Protein 1WM1 (pdb70)

Structure (mmCIF, N/CA/C/O backbone):
data_1WM1
#
_entry.id   1WM1
#
_cell.length_a   65.445
_cell.length_b   65.445
_cell.length_c   169.071
_cell.angle_alpha   90.00
_cell.angle_beta   90.00
_cell.angle_gamma   90.00
#
_symmetry.space_group_name_H-M   'P 43 21 2'
#
loop_
_entity.id
_entity.type
_entity.pdbx_description
1 polymer 'Proline iminopeptidase'
2 non-polymer (5-TERT-BUTYL-1,3,4-OXADIAZOL-2-YL)[(2R)-PYRROLIDIN-2-YL]METHANONE
3 water water
#
loop_
_atom_site.group_PDB
_atom_site.id
_atom_site.type_symbol
_atom_site.label_atom_id
_atom_site.label_alt_id
_atom_site.label_comp_id
_atom_site.label_asym_id
_atom_site.label_entity_id
_atom_site.label_seq_id
_atom_site.pdbx_PDB_ins_code
_atom_site.Cartn_x
_atom_site.Cartn_y
_atom_site.Cartn_z
_atom_site.occupancy
_atom_site.B_iso_or_equiv
_atom_site.auth_seq_id
_atom_site.auth_comp_id
_atom_site.auth_asym_id
_atom_site.auth_atom_id
_atom_site.pdbx_PDB_model_num
ATOM 1 N N . LEU A 1 4 ? 34.833 18.097 4.070 1.00 46.30 4 LEU A N 1
ATOM 2 C CA . LEU A 1 4 ? 34.328 16.787 3.558 1.00 45.93 4 LEU A CA 1
ATOM 3 C C . LEU A 1 4 ? 35.367 16.063 2.708 1.00 44.48 4 LEU A C 1
ATOM 4 O O . LEU A 1 4 ? 36.001 16.668 1.843 1.00 45.21 4 LEU A O 1
ATOM 9 N N . ARG A 1 5 ? 35.528 14.765 2.954 1.00 43.13 5 ARG A N 1
ATOM 10 C CA . ARG A 1 5 ? 36.474 13.939 2.206 1.00 42.46 5 ARG A CA 1
ATOM 11 C C . ARG A 1 5 ? 35.950 13.658 0.795 1.00 42.16 5 ARG A C 1
ATOM 12 O O . ARG A 1 5 ? 34.739 13.517 0.579 1.00 41.55 5 ARG A O 1
ATOM 20 N N . GLY A 1 6 ? 36.877 13.573 -0.156 1.00 40.25 6 GLY A N 1
ATOM 21 C CA . GLY A 1 6 ? 36.530 13.291 -1.538 1.00 37.39 6 GLY A CA 1
ATOM 22 C C . GLY A 1 6 ? 37.311 12.095 -2.059 1.00 35.44 6 GLY A C 1
ATOM 23 O O . GLY A 1 6 ? 37.985 11.395 -1.300 1.00 34.00 6 GLY A O 1
ATOM 24 N N . LEU A 1 7 ? 37.218 11.853 -3.360 1.00 35.22 7 LEU A N 1
ATOM 25 C CA . LEU A 1 7 ? 37.920 10.736 -3.988 1.00 34.83 7 LEU A CA 1
ATOM 26 C C . LEU A 1 7 ? 39.427 10.991 -4.057 1.00 36.05 7 LEU A C 1
ATOM 27 O O . LEU A 1 7 ? 39.870 12.137 -4.067 1.00 34.45 7 LEU A O 1
ATOM 32 N N . TYR A 1 8 ? 40.210 9.921 -4.101 1.00 36.68 8 TYR A N 1
ATOM 33 C CA . TYR A 1 8 ? 41.647 10.076 -4.230 1.00 38.76 8 TYR A CA 1
ATOM 34 C C . TYR A 1 8 ? 41.876 10.456 -5.684 1.00 39.57 8 TYR A C 1
ATOM 35 O O . TYR A 1 8 ? 40.953 10.391 -6.496 1.00 39.68 8 TYR A O 1
ATOM 44 N N . PRO A 1 9 ? 43.098 10.880 -6.036 1.00 41.01 9 PRO A N 1
ATOM 45 C CA . PRO A 1 9 ? 43.334 11.253 -7.434 1.00 41.27 9 PRO A CA 1
ATOM 46 C C . PRO A 1 9 ? 43.169 10.109 -8.435 1.00 41.57 9 PRO A C 1
ATOM 47 O O . PRO A 1 9 ? 43.3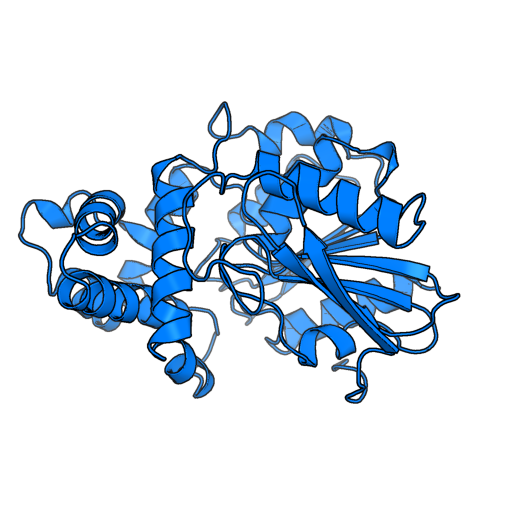19 8.935 -8.089 1.00 39.08 9 PRO A O 1
ATOM 51 N N . PRO A 1 10 ? 42.836 10.445 -9.691 1.00 42.38 10 PRO A N 1
ATOM 52 C CA . PRO A 1 10 ? 42.653 9.442 -10.745 1.00 44.30 10 PRO A CA 1
ATOM 53 C C . PRO A 1 10 ? 43.907 8.581 -10.890 1.00 45.70 10 PRO A C 1
ATOM 54 O O . PRO A 1 10 ? 45.016 9.033 -10.605 1.00 46.31 10 PRO A O 1
ATOM 58 N N . LEU A 1 11 ? 43.728 7.340 -11.321 1.00 46.28 11 LEU A N 1
ATOM 59 C CA . LEU A 1 11 ? 44.851 6.431 -11.506 1.00 47.16 11 LEU A CA 1
ATOM 60 C C . LEU A 1 11 ? 44.392 5.262 -12.356 1.00 48.34 11 LEU A C 1
ATOM 61 O O . LEU A 1 11 ? 43.235 4.844 -12.283 1.00 48.55 11 LEU A O 1
ATOM 66 N N . ALA A 1 12 ? 45.303 4.729 -13.158 1.00 48.97 12 ALA A N 1
ATOM 67 C CA . ALA A 1 12 ? 44.977 3.603 -14.019 1.00 48.75 12 ALA A CA 1
ATOM 68 C C . ALA A 1 12 ? 45.175 2.306 -13.254 1.00 48.05 12 ALA A C 1
ATOM 69 O O . ALA A 1 12 ? 45.894 2.271 -12.252 1.00 48.46 12 ALA A O 1
ATOM 71 N N . ALA A 1 13 ? 44.522 1.243 -13.712 1.00 47.57 13 ALA A N 1
ATOM 72 C CA . ALA A 1 13 ? 44.666 -0.062 -13.077 1.00 47.57 13 ALA A CA 1
ATOM 73 C C . ALA A 1 13 ? 46.067 -0.542 -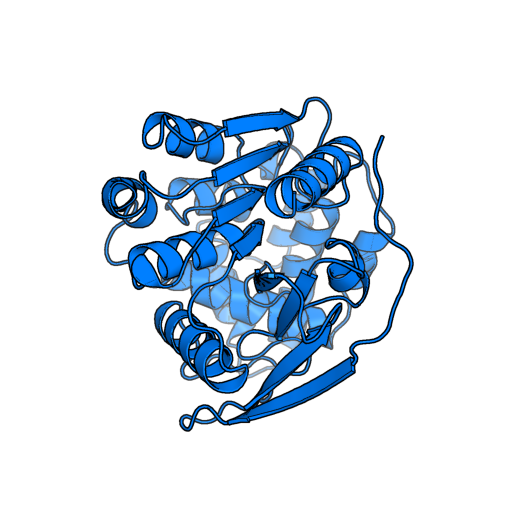13.436 1.00 47.75 13 ALA A C 1
ATOM 74 O O . ALA A 1 13 ? 46.594 -0.173 -14.486 1.00 47.26 13 ALA A O 1
ATOM 76 N N . TYR A 1 14 ? 46.682 -1.349 -12.580 1.00 47.61 14 TYR A N 1
ATOM 77 C CA . TYR A 1 14 ? 48.017 -1.833 -12.891 1.00 47.73 14 TYR A CA 1
ATOM 78 C C . TYR A 1 14 ? 47.966 -3.167 -13.631 1.00 48.09 14 TYR A C 1
ATOM 79 O O . TYR A 1 14 ? 48.982 -3.658 -14.117 1.00 48.24 14 TYR A O 1
ATOM 88 N N . ASP A 1 15 ? 46.770 -3.738 -13.730 1.00 47.54 15 ASP A N 1
ATOM 89 C CA . ASP A 1 15 ? 46.574 -4.999 -14.436 1.00 47.03 15 ASP A CA 1
ATOM 90 C C . ASP A 1 15 ? 45.084 -5.224 -14.667 1.00 46.84 15 ASP A C 1
ATOM 91 O O . ASP A 1 15 ? 44.246 -4.697 -13.927 1.00 45.80 15 ASP A O 1
ATOM 96 N N . SER A 1 16 ? 44.757 -6.003 -15.694 1.00 45.53 16 SER A N 1
ATOM 97 C CA . SER A 1 16 ? 43.365 -6.301 -16.018 1.00 45.41 16 SER A CA 1
ATOM 98 C C . SER A 1 16 ? 43.262 -7.432 -17.036 1.00 44.78 16 SER A C 1
ATOM 99 O O . SER A 1 16 ? 44.264 -7.879 -17.585 1.00 44.70 16 SER A O 1
ATOM 102 N N . GLY A 1 17 ? 42.043 -7.894 -17.285 1.00 44.41 17 GLY A N 1
ATOM 103 C CA . GLY A 1 17 ? 41.854 -8.965 -18.243 1.00 42.82 17 GLY A CA 1
ATOM 104 C C . GLY A 1 17 ? 40.442 -9.499 -18.242 1.00 42.57 17 GLY A C 1
ATOM 105 O O . GLY A 1 17 ? 39.547 -8.929 -17.622 1.00 42.08 17 GLY A O 1
ATOM 106 N N . TRP A 1 18 ? 40.244 -10.597 -18.957 1.00 41.47 18 TRP A N 1
ATOM 107 C CA . TRP A 1 18 ? 38.945 -11.241 -19.043 1.00 42.73 18 TRP A CA 1
ATOM 108 C C . TRP A 1 18 ? 39.073 -12.665 -18.511 1.00 43.25 18 TRP A C 1
ATOM 109 O O . TRP A 1 18 ? 40.017 -13.375 -18.850 1.00 43.88 18 TRP A O 1
ATOM 120 N N . LEU A 1 19 ? 38.135 -13.075 -17.667 1.00 43.20 19 LEU A N 1
ATOM 121 C CA . LEU A 1 19 ? 38.157 -14.422 -17.115 1.00 44.68 19 LEU A CA 1
ATOM 122 C C . LEU A 1 19 ? 37.021 -15.244 -17.711 1.00 46.29 19 LEU A C 1
ATOM 123 O O . LEU A 1 19 ? 35.865 -14.816 -17.705 1.00 46.35 19 LEU A O 1
ATOM 128 N N . ASP A 1 20 ? 37.346 -16.421 -18.236 1.00 46.76 20 ASP A N 1
ATOM 129 C CA . ASP A 1 20 ? 36.324 -17.274 -18.817 1.00 48.14 20 ASP A CA 1
ATOM 130 C C . ASP A 1 20 ? 35.688 -18.056 -17.678 1.00 48.67 20 ASP A C 1
ATOM 131 O O . ASP A 1 20 ? 36.389 -18.657 -16.866 1.00 47.95 20 ASP A O 1
ATOM 136 N N . THR A 1 21 ? 34.360 -18.044 -17.617 1.00 49.82 21 THR A N 1
ATOM 137 C CA . THR A 1 21 ? 33.643 -18.744 -16.554 1.00 50.38 21 THR A CA 1
ATOM 138 C C . THR A 1 21 ? 33.303 -20.186 -16.920 1.00 51.68 21 THR A C 1
ATOM 139 O O . THR A 1 21 ? 32.932 -20.981 -16.055 1.00 52.25 21 THR A O 1
ATOM 143 N N . GLY A 1 22 ? 33.424 -20.517 -18.202 1.00 51.89 22 GLY A N 1
ATOM 144 C CA . GLY A 1 22 ? 33.137 -21.870 -18.640 1.00 51.89 22 GLY A CA 1
ATOM 145 C C . GLY A 1 22 ? 31.710 -22.103 -19.095 1.00 51.88 22 GLY A C 1
ATOM 146 O O . GLY A 1 22 ? 31.410 -23.141 -19.683 1.00 52.01 22 GLY A O 1
ATOM 147 N N . ASP A 1 23 ? 30.821 -21.153 -18.825 1.00 51.55 23 ASP A N 1
ATOM 148 C CA . ASP A 1 23 ? 29.429 -21.306 -19.236 1.00 51.90 23 ASP A CA 1
ATOM 149 C C . ASP A 1 23 ? 28.993 -20.247 -20.241 1.00 50.39 23 ASP A C 1
ATOM 150 O O . ASP 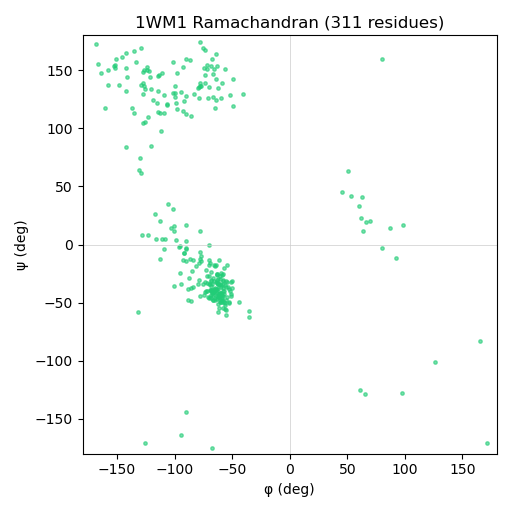A 1 23 ? 27.806 -19.918 -20.331 1.00 51.81 23 ASP A O 1
ATOM 155 N N . GLY A 1 24 ? 29.956 -19.717 -20.991 1.00 48.87 24 GLY A N 1
ATOM 156 C CA . GLY A 1 24 ? 29.651 -18.721 -22.005 1.00 46.78 24 GLY A CA 1
ATOM 157 C C . GLY A 1 24 ? 29.867 -17.273 -21.606 1.00 45.84 24 GLY A C 1
ATOM 158 O O . GLY A 1 24 ? 29.356 -16.360 -22.260 1.00 46.89 24 GLY A O 1
ATOM 159 N N . HIS A 1 25 ? 30.622 -17.049 -20.537 1.00 43.56 25 HIS A N 1
ATOM 160 C CA . HIS A 1 25 ? 30.878 -15.687 -20.085 1.00 42.30 25 HIS A CA 1
ATOM 161 C C . HIS A 1 25 ? 32.362 -15.405 -19.904 1.00 40.63 25 HIS A C 1
ATOM 162 O O . HIS A 1 25 ? 33.108 -16.252 -19.426 1.00 39.12 25 HIS A O 1
ATOM 169 N N . ARG A 1 26 ? 32.778 -14.215 -20.323 1.00 40.60 26 ARG A N 1
ATOM 170 C CA . ARG A 1 26 ? 34.157 -13.764 -20.167 1.00 40.89 26 ARG A CA 1
ATOM 171 C C . ARG A 1 26 ? 33.976 -12.441 -19.447 1.00 40.36 26 ARG A C 1
ATOM 172 O O . ARG A 1 26 ? 33.556 -11.448 -20.041 1.00 39.24 26 ARG A O 1
ATOM 180 N N . ILE A 1 27 ? 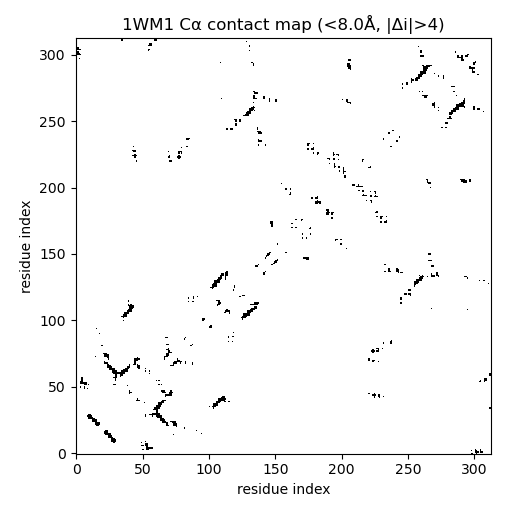34.279 -12.437 -18.158 1.00 39.11 27 ILE A N 1
ATOM 181 C CA . ILE A 1 27 ? 34.095 -11.246 -17.354 1.00 38.78 27 ILE A CA 1
ATOM 182 C C . ILE A 1 27 ? 35.344 -10.389 -17.219 1.00 36.59 27 ILE A C 1
ATOM 183 O O . ILE A 1 27 ? 36.432 -10.880 -16.924 1.00 35.63 27 ILE A O 1
ATOM 188 N N . TYR A 1 28 ? 35.163 -9.096 -17.455 1.00 34.82 28 TYR A N 1
ATOM 189 C CA . TYR A 1 28 ? 36.241 -8.130 -17.364 1.00 34.52 28 TYR A CA 1
ATOM 190 C C . TYR A 1 28 ? 36.554 -7.800 -15.906 1.00 36.57 28 TYR A C 1
ATOM 191 O O . TYR A 1 28 ? 35.647 -7.610 -15.083 1.00 34.30 28 TYR A O 1
ATOM 200 N N . TRP A 1 29 ? 37.843 -7.740 -15.588 1.00 36.55 29 TRP A N 1
ATOM 201 C CA . TRP A 1 29 ? 38.277 -7.408 -14.238 1.00 37.46 29 TRP A CA 1
ATOM 202 C C . TRP A 1 29 ? 39.525 -6.538 -14.306 1.00 37.69 29 TRP A C 1
ATOM 203 O O . TRP A 1 29 ? 40.168 -6.425 -15.351 1.00 36.98 29 TRP A O 1
ATOM 214 N N . GLU A 1 30 ? 39.859 -5.909 -13.190 1.0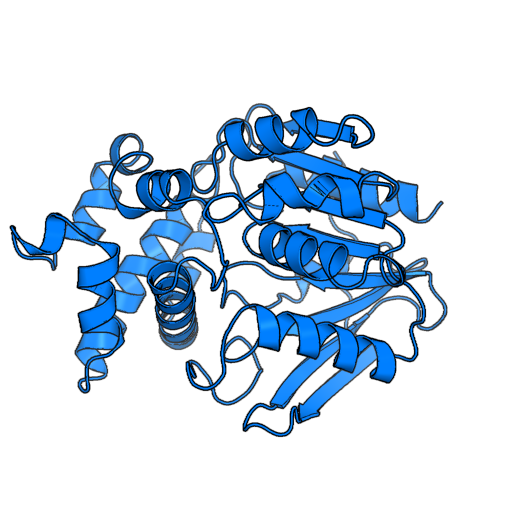0 38.28 30 GLU A N 1
ATOM 215 C CA . GLU A 1 30 ? 41.046 -5.085 -13.138 1.00 39.94 30 GLU A CA 1
ATOM 216 C C . GLU A 1 30 ? 41.518 -4.924 -11.702 1.00 41.85 30 GLU A C 1
ATOM 217 O O . GLU A 1 30 ? 40.725 -4.990 -10.756 1.00 40.72 30 GLU A O 1
ATOM 223 N N . LEU A 1 31 ? 42.825 -4.751 -11.552 1.00 42.10 31 LEU A N 1
ATOM 224 C CA . LEU A 1 31 ? 43.440 -4.578 -10.249 1.00 42.52 31 LEU A CA 1
ATOM 225 C C . LEU A 1 31 ? 44.026 -3.176 -10.180 1.00 41.91 31 LEU A C 1
ATOM 226 O O . LEU A 1 31 ? 44.720 -2.737 -11.096 1.00 42.13 31 LEU A O 1
ATOM 231 N N . SER A 1 32 ? 43.727 -2.481 -9.088 1.00 41.76 32 SER A N 1
ATOM 232 C CA . SER A 1 32 ? 44.181 -1.114 -8.881 1.00 41.15 32 SER A CA 1
ATOM 233 C C . SER A 1 32 ? 44.752 -0.941 -7.473 1.00 41.87 32 SER A C 1
ATOM 234 O O . SER A 1 32 ? 44.431 -1.709 -6.562 1.00 40.89 32 SER A O 1
ATOM 237 N N . GLY A 1 33 ? 45.602 0.067 -7.298 1.00 42.27 33 GLY A N 1
ATOM 238 C CA . GLY A 1 33 ? 46.178 0.317 -5.990 1.00 45.60 33 GLY A CA 1
ATOM 239 C C . GLY A 1 33 ? 47.571 -0.244 -5.762 1.00 47.77 33 GLY A C 1
ATOM 240 O O . GLY A 1 33 ? 48.485 0.000 -6.547 1.00 48.09 33 GLY A O 1
ATOM 241 N N . ASN A 1 34 ? 47.725 -1.001 -4.678 1.00 48.95 34 ASN A N 1
ATOM 242 C CA . ASN A 1 34 ? 49.006 -1.595 -4.302 1.00 50.80 34 ASN A CA 1
ATOM 243 C C . ASN A 1 34 ? 48.946 -3.117 -4.387 1.00 51.71 34 ASN A C 1
ATOM 244 O O . ASN A 1 34 ? 48.235 -3.761 -3.610 1.00 51.54 34 ASN A O 1
ATOM 249 N N . PRO A 1 35 ? 49.705 -3.718 -5.320 1.00 51.74 35 PRO A N 1
ATOM 250 C CA . PRO A 1 35 ? 49.698 -5.178 -5.460 1.00 51.63 35 PRO A CA 1
ATOM 251 C C . PRO A 1 35 ? 50.021 -5.905 -4.159 1.00 51.99 35 PRO A C 1
ATOM 252 O O . PRO A 1 35 ? 49.745 -7.097 -4.010 1.00 51.04 35 PRO A O 1
ATOM 256 N N . ASN A 1 36 ? 50.603 -5.177 -3.213 1.00 53.28 36 ASN A N 1
ATOM 257 C CA . ASN A 1 36 ? 50.941 -5.751 -1.919 1.00 54.73 36 ASN A CA 1
ATOM 258 C C . ASN A 1 36 ? 50.033 -5.191 -0.829 1.00 54.70 36 ASN A C 1
ATOM 259 O O . ASN A 1 36 ? 50.106 -5.613 0.327 1.00 55.35 36 ASN A O 1
ATOM 264 N N . GLY A 1 37 ? 49.172 -4.248 -1.210 1.00 53.86 37 GLY A N 1
ATOM 265 C CA . GLY A 1 37 ? 48.261 -3.622 -0.264 1.00 51.03 37 GLY A CA 1
ATOM 266 C C . GLY A 1 37 ? 47.175 -4.524 0.295 1.00 50.07 37 GLY A C 1
ATOM 267 O O . GLY A 1 37 ? 47.156 -5.730 0.033 1.00 48.78 37 GLY A O 1
ATOM 268 N N . LYS A 1 38 ? 46.275 -3.928 1.078 1.00 48.44 38 LYS A N 1
ATOM 269 C CA . LYS A 1 38 ? 45.161 -4.645 1.697 1.00 46.84 38 LYS A CA 1
ATOM 270 C C . LYS A 1 38 ? 44.155 -5.023 0.607 1.00 46.01 38 LYS A C 1
ATOM 271 O O . LYS A 1 38 ? 43.693 -4.164 -0.139 1.00 46.58 38 LYS A O 1
ATOM 277 N N . PRO A 1 39 ? 43.803 -6.317 0.508 1.00 45.49 39 PRO A N 1
ATOM 278 C CA . PRO A 1 39 ? 42.857 -6.807 -0.498 1.00 45.27 39 PRO A CA 1
ATOM 279 C C . PRO A 1 39 ? 41.405 -6.391 -0.282 1.00 44.65 39 PRO A C 1
ATOM 280 O O . PRO A 1 39 ? 40.872 -6.458 0.831 1.00 43.70 39 PRO A O 1
ATOM 284 N N . ALA A 1 40 ? 40.777 -5.968 -1.373 1.00 42.93 40 ALA A N 1
ATOM 285 C CA . ALA A 1 40 ? 39.387 -5.533 -1.361 1.00 42.13 40 ALA A CA 1
ATOM 286 C C . ALA A 1 40 ? 38.754 -5.787 -2.728 1.00 39.99 40 ALA A C 1
ATOM 287 O O . ALA A 1 40 ? 39.442 -5.802 -3.749 1.00 37.96 40 ALA A O 1
ATOM 289 N N . VAL A 1 41 ? 37.445 -6.006 -2.737 1.00 38.44 41 VAL A N 1
ATOM 290 C CA . VAL A 1 41 ? 36.723 -6.217 -3.984 1.00 37.00 41 VAL A CA 1
ATOM 291 C C . VAL A 1 41 ? 35.556 -5.228 -4.060 1.00 34.77 41 VAL A C 1
ATOM 292 O O . VAL A 1 41 ? 34.825 -5.029 -3.084 1.00 35.97 41 VAL A O 1
ATOM 296 N N . PHE A 1 42 ? 35.408 -4.595 -5.218 1.00 33.11 42 PHE A N 1
ATOM 297 C CA . PHE A 1 42 ? 34.349 -3.620 -5.451 1.00 30.67 42 PHE A CA 1
ATOM 298 C C . PHE A 1 42 ? 33.199 -4.266 -6.224 1.00 31.38 42 PHE A C 1
ATOM 299 O O . PHE A 1 42 ? 33.408 -4.862 -7.285 1.00 30.02 42 PHE A O 1
ATOM 307 N N . ILE A 1 43 ? 31.987 -4.146 -5.692 1.00 28.60 43 ILE A N 1
ATOM 308 C CA . ILE A 1 43 ? 30.815 -4.724 -6.339 1.00 27.68 43 ILE A CA 1
ATOM 309 C C . ILE A 1 43 ? 29.902 -3.598 -6.819 1.00 27.54 43 ILE A C 1
ATOM 310 O O . ILE A 1 43 ? 29.332 -2.850 -6.014 1.00 26.49 43 ILE A O 1
ATOM 315 N N . HIS A 1 44 ? 29.779 -3.461 -8.135 1.00 24.71 44 HIS A N 1
ATOM 316 C CA . HIS A 1 44 ? 28.956 -2.403 -8.686 1.00 25.96 44 HIS A CA 1
ATOM 317 C C . HIS A 1 44 ? 27.463 -2.684 -8.524 1.00 25.17 44 HIS A C 1
ATOM 318 O O . HIS A 1 44 ? 27.060 -3.801 -8.187 1.00 24.18 44 HIS A O 1
ATOM 325 N N . GLY A 1 45 ? 26.649 -1.659 -8.760 1.00 24.69 45 GLY A N 1
ATOM 326 C CA . GLY A 1 45 ? 25.211 -1.799 -8.610 1.00 24.86 45 GLY A CA 1
ATOM 327 C C . GLY A 1 45 ? 24.454 -2.137 -9.878 1.00 25.38 45 GLY A C 1
ATOM 328 O O . GLY A 1 45 ? 25.036 -2.571 -10.874 1.00 24.17 45 GLY A O 1
ATOM 329 N N . GLY A 1 46 ? 23.142 -1.939 -9.832 1.00 24.46 46 GLY A N 1
ATOM 330 C CA . GLY A 1 46 ? 22.305 -2.238 -10.973 1.00 25.82 46 GLY A CA 1
ATOM 331 C C . GLY A 1 46 ? 21.189 -3.169 -10.552 1.00 26.47 46 GLY A C 1
ATOM 332 O O . GLY A 1 46 ? 20.217 -2.715 -9.961 1.00 26.06 46 GLY A O 1
ATOM 333 N N . PRO A 1 47 ? 21.293 -4.481 -10.839 1.00 26.24 47 PRO A N 1
ATOM 334 C CA . PRO A 1 47 ? 22.419 -5.102 -11.542 1.00 26.02 47 PRO A CA 1
ATOM 335 C C . PRO A 1 47 ? 22.574 -4.610 -12.984 1.00 27.31 47 PRO A C 1
ATOM 336 O O . PRO A 1 47 ? 21.665 -3.993 -13.540 1.00 27.44 47 PRO A O 1
ATOM 340 N N . GLY A 1 48 ? 23.739 -4.868 -13.573 1.00 27.50 48 GLY A N 1
ATOM 341 C CA . GLY A 1 48 ? 23.999 -4.452 -14.942 1.00 27.63 48 GLY A CA 1
ATOM 342 C C . GLY A 1 48 ? 24.556 -3.041 -15.091 1.00 27.76 48 GLY A C 1
ATOM 343 O O . GLY A 1 48 ? 24.583 -2.499 -16.199 1.00 25.76 48 GLY A O 1
ATOM 344 N N . GLY A 1 49 ? 25.019 -2.462 -13.985 1.00 27.12 49 GLY A N 1
ATOM 345 C CA . GLY A 1 49 ? 25.546 -1.107 -14.006 1.00 28.53 49 GLY A CA 1
ATOM 346 C C . GLY A 1 49 ? 26.969 -0.911 -14.506 1.00 29.56 49 GLY A C 1
ATOM 347 O O . GLY A 1 49 ? 27.268 0.115 -15.121 1.00 30.14 49 GLY A O 1
ATOM 348 N N . GLY A 1 50 ? 27.850 -1.872 -14.241 1.00 28.49 50 GLY A N 1
ATOM 349 C CA . GLY A 1 50 ? 29.232 -1.755 -14.688 1.00 27.50 50 GLY A CA 1
ATOM 350 C C . GLY A 1 50 ? 30.107 -0.877 -13.803 1.00 30.51 50 GLY A C 1
ATOM 351 O O . GLY A 1 50 ? 29.605 -0.039 -13.033 1.00 28.77 50 GLY A O 1
ATOM 352 N N . ILE A 1 51 ? 31.423 -1.064 -13.902 1.00 29.15 51 ILE A N 1
ATOM 353 C CA . ILE A 1 51 ? 32.348 -0.270 -13.109 1.00 31.76 51 ILE A CA 1
ATOM 354 C C . ILE A 1 51 ? 32.754 0.992 -13.860 1.00 33.27 51 ILE A C 1
ATOM 355 O O . ILE A 1 51 ? 32.636 1.076 -15.079 1.00 34.15 51 ILE A O 1
ATOM 360 N N . SER A 1 52 ? 33.228 1.971 -13.106 1.00 34.13 52 SER A N 1
ATOM 361 C CA . SER A 1 52 ? 33.672 3.249 -13.640 1.00 36.05 52 SER A CA 1
ATOM 362 C C . SER A 1 52 ? 35.113 3.460 -13.191 1.00 35.33 52 SER A C 1
ATOM 363 O O . SER A 1 52 ? 35.519 2.975 -12.138 1.00 35.17 52 SER A O 1
ATOM 366 N N . PRO A 1 53 ? 35.914 4.175 -13.988 1.00 36.93 53 PRO A N 1
ATOM 367 C CA . PRO A 1 53 ? 37.296 4.379 -13.549 1.00 37.45 53 PRO A CA 1
ATOM 368 C C . PRO A 1 53 ? 37.355 5.104 -12.195 1.00 37.32 53 PRO A C 1
ATOM 369 O O . PRO A 1 53 ? 38.317 4.956 -11.443 1.00 39.05 53 PRO A O 1
ATOM 373 N N . HIS A 1 54 ? 36.307 5.858 -11.877 1.00 37.20 54 HIS A N 1
ATOM 374 C CA . HIS A 1 54 ? 36.243 6.587 -10.612 1.00 37.20 54 HIS A CA 1
ATOM 375 C C . HIS A 1 54 ? 36.109 5.672 -9.412 1.00 35.31 54 HIS A C 1
ATOM 376 O O . HIS A 1 54 ? 36.466 6.050 -8.299 1.00 35.01 54 HIS A O 1
ATOM 383 N N . HIS A 1 55 ? 35.587 4.470 -9.622 1.00 33.11 55 HIS A N 1
ATOM 384 C CA . HIS A 1 55 ? 35.445 3.548 -8.505 1.00 33.63 55 HIS A CA 1
ATOM 385 C C . HIS A 1 55 ? 36.828 3.183 -7.967 1.00 33.40 55 HIS A C 1
ATOM 386 O O . HIS A 1 55 ? 36.951 2.690 -6.852 1.00 32.41 55 HIS A O 1
ATOM 393 N N . ARG A 1 56 ? 37.871 3.421 -8.759 1.00 35.19 56 ARG A N 1
ATOM 394 C CA . ARG A 1 56 ? 39.234 3.109 -8.313 1.00 36.72 56 ARG A CA 1
ATOM 395 C C . ARG A 1 56 ? 39.692 4.091 -7.241 1.00 35.96 56 ARG A C 1
ATOM 396 O O . ARG A 1 56 ? 40.448 3.735 -6.342 1.00 37.74 56 ARG A O 1
ATOM 404 N N . GLN A 1 57 ? 39.228 5.329 -7.357 1.00 36.08 57 GLN A N 1
ATOM 405 C CA . GLN A 1 57 ? 39.600 6.397 -6.444 1.00 35.95 57 GLN A CA 1
ATOM 406 C C . GLN A 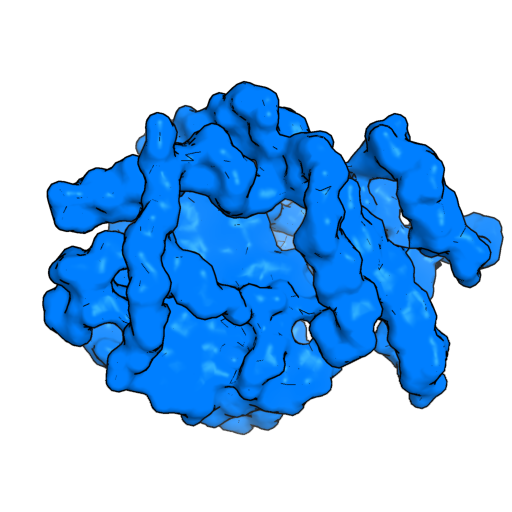1 57 ? 38.882 6.382 -5.095 1.00 37.64 57 GLN A C 1
ATOM 407 O O . GLN A 1 57 ? 38.961 7.353 -4.342 1.00 38.04 57 GLN A O 1
ATOM 413 N N . LEU A 1 58 ? 38.186 5.287 -4.792 1.00 37.29 58 LEU A N 1
ATOM 414 C CA . LEU A 1 58 ? 37.465 5.148 -3.525 1.00 38.03 58 LEU A CA 1
ATOM 415 C C . LEU A 1 58 ? 38.327 4.478 -2.462 1.00 39.08 58 LEU A C 1
ATOM 416 O O . LEU A 1 58 ? 37.936 4.391 -1.297 1.00 38.43 58 LEU A O 1
ATOM 421 N N . PHE A 1 59 ? 39.499 3.997 -2.866 1.00 39.23 59 PHE A N 1
ATOM 422 C CA . PHE A 1 59 ? 40.398 3.326 -1.942 1.00 39.53 59 PHE A CA 1
ATOM 423 C C . PHE A 1 59 ? 41.792 3.939 -1.980 1.00 39.96 59 PHE A C 1
ATOM 424 O O . PHE A 1 59 ? 42.331 4.223 -3.051 1.00 40.28 59 PHE A O 1
ATOM 432 N N . ASP A 1 60 ? 42.370 4.142 -0.803 1.00 41.59 60 ASP A N 1
ATOM 433 C CA . ASP A 1 60 ? 43.704 4.714 -0.696 1.00 42.70 60 ASP A CA 1
ATOM 434 C C . ASP A 1 60 ? 44.621 3.949 -1.644 1.00 42.33 60 ASP A C 1
ATOM 435 O O . ASP A 1 60 ? 44.807 2.741 -1.495 1.00 41.14 60 ASP A O 1
ATOM 440 N N . PRO A 1 61 ? 45.209 4.647 -2.630 1.00 42.43 61 PRO A N 1
ATOM 441 C CA . PRO A 1 61 ? 46.105 4.033 -3.613 1.00 43.78 61 PRO A CA 1
ATOM 442 C C . PRO A 1 61 ? 47.315 3.340 -3.000 1.00 45.04 61 PRO A C 1
ATOM 443 O O . PRO A 1 61 ? 47.809 2.345 -3.529 1.00 43.57 61 PRO A O 1
ATOM 447 N N . GLU A 1 62 ? 47.773 3.862 -1.869 1.00 47.08 62 GLU A N 1
ATOM 448 C CA . GLU A 1 62 ? 48.943 3.325 -1.191 1.00 48.70 62 GLU A CA 1
ATOM 449 C C . GLU A 1 62 ? 48.673 2.153 -0.258 1.00 49.09 62 GLU A C 1
ATOM 450 O O . GLU A 1 62 ? 49.575 1.367 0.015 1.00 50.28 62 GLU A O 1
ATOM 456 N N . ARG A 1 63 ? 47.442 2.015 0.226 1.00 48.28 63 ARG A N 1
ATOM 457 C CA . ARG A 1 63 ? 47.149 0.938 1.164 1.00 48.22 63 ARG A CA 1
ATOM 458 C C . ARG A 1 63 ? 46.230 -0.183 0.702 1.00 47.72 63 ARG A C 1
ATOM 459 O O . ARG A 1 63 ? 46.153 -1.229 1.349 1.00 47.04 63 ARG A O 1
ATOM 467 N N . TYR A 1 64 ? 45.551 0.010 -0.421 1.00 46.93 64 TYR A N 1
ATOM 468 C CA . TYR A 1 64 ? 44.630 -1.008 -0.914 1.00 45.93 64 TYR A CA 1
ATOM 469 C C . TYR A 1 64 ? 44.994 -1.668 -2.237 1.00 44.61 64 TYR A C 1
ATOM 470 O O . TYR A 1 64 ? 45.543 -1.037 -3.138 1.00 43.44 64 TYR A O 1
ATOM 479 N N . LYS A 1 65 ? 44.671 -2.955 -2.325 1.00 44.56 65 LYS A N 1
ATOM 480 C CA . LYS A 1 65 ? 44.852 -3.757 -3.531 1.00 44.50 65 LYS A CA 1
ATOM 481 C C . LYS A 1 65 ? 43.398 -4.009 -3.931 1.00 43.24 65 LYS A C 1
ATOM 482 O O . LYS A 1 65 ? 42.753 -4.904 -3.393 1.00 42.67 65 LYS A O 1
ATOM 488 N N . VAL A 1 66 ? 42.884 -3.218 -4.865 1.00 42.04 66 VAL A N 1
ATOM 489 C CA . VAL A 1 66 ? 41.487 -3.348 -5.270 1.00 40.84 66 VAL A CA 1
ATOM 490 C C . VAL A 1 66 ? 41.207 -4.123 -6.548 1.00 39.22 66 VAL A C 1
ATOM 491 O O . VAL A 1 66 ? 41.810 -3.874 -7.590 1.00 39.70 66 VAL A O 1
ATOM 495 N N . LEU A 1 67 ? 40.268 -5.057 -6.449 1.00 38.08 67 LEU A N 1
ATOM 496 C CA . LEU A 1 67 ? 39.837 -5.858 -7.587 1.00 37.39 67 LEU A CA 1
ATOM 497 C C . LEU A 1 67 ? 38.456 -5.332 -7.976 1.00 36.67 67 LEU A C 1
ATOM 498 O O . LEU A 1 67 ? 37.536 -5.332 -7.157 1.00 36.28 67 LEU A O 1
ATOM 503 N N . LEU A 1 68 ? 38.319 -4.861 -9.210 1.00 34.90 68 LEU A N 1
ATOM 504 C CA . LEU A 1 68 ? 37.039 -4.368 -9.694 1.00 34.24 68 LEU A CA 1
ATOM 505 C C . LEU A 1 68 ? 36.665 -5.203 -10.913 1.00 34.62 68 LEU A C 1
ATOM 506 O O . LEU A 1 68 ? 37.532 -5.606 -11.691 1.00 34.96 68 LEU A O 1
ATOM 511 N N . PHE A 1 69 ? 35.381 -5.481 -11.085 1.00 33.13 69 PHE A N 1
ATOM 512 C CA . PHE A 1 69 ? 34.968 -6.268 -12.237 1.00 32.89 69 PHE A CA 1
ATOM 513 C C . PHE A 1 69 ? 33.550 -5.954 -12.682 1.00 32.01 69 PHE A C 1
ATOM 514 O O . PHE A 1 69 ? 32.722 -5.492 -11.893 1.00 29.78 69 PHE A O 1
ATOM 522 N N . ASP A 1 70 ? 33.290 -6.197 -13.962 1.00 30.24 70 ASP A N 1
ATOM 523 C CA . ASP A 1 70 ? 31.974 -5.990 -14.537 1.00 29.24 70 ASP A CA 1
ATOM 524 C C . ASP A 1 70 ? 31.243 -7.321 -14.416 1.00 30.72 70 ASP A C 1
ATOM 525 O O . ASP A 1 70 ? 31.739 -8.354 -14.886 1.00 31.38 70 ASP A O 1
ATOM 530 N N . GLN A 1 71 ? 30.081 -7.307 -13.774 1.00 28.23 71 GLN A N 1
ATOM 531 C CA . GLN A 1 71 ? 29.310 -8.530 -13.622 1.00 28.24 71 GLN A CA 1
ATOM 532 C C . GLN A 1 71 ? 28.795 -9.000 -14.982 1.00 28.45 71 GLN A C 1
ATOM 533 O O . GLN A 1 71 ? 28.733 -8.226 -15.931 1.00 27.69 71 GLN A O 1
ATOM 539 N N . ARG A 1 72 ? 28.445 -10.280 -15.070 1.00 29.57 72 ARG A N 1
ATOM 540 C CA . ARG A 1 72 ? 27.976 -10.877 -16.318 1.00 29.72 72 ARG A CA 1
ATOM 541 C C . ARG A 1 72 ? 27.034 -10.034 -17.171 1.00 29.31 72 ARG A C 1
ATOM 542 O O . ARG A 1 72 ? 26.038 -9.500 -16.679 1.00 31.21 72 ARG A O 1
ATOM 550 N N . GLY A 1 73 ? 27.368 -9.921 -18.454 1.00 27.08 73 GLY A N 1
ATOM 551 C CA . GLY A 1 73 ? 26.540 -9.190 -19.396 1.00 26.62 73 GLY A CA 1
ATOM 552 C C . GLY A 1 73 ? 26.602 -7.674 -19.461 1.00 27.94 73 GLY A C 1
ATOM 553 O O . GLY A 1 73 ? 25.919 -7.085 -20.296 1.00 29.01 73 GLY A O 1
ATOM 554 N N . CYS A 1 74 ? 27.379 -7.017 -18.605 1.00 28.89 74 CYS A N 1
ATOM 555 C CA . CYS A 1 74 ? 27.441 -5.555 -18.670 1.00 29.56 74 CYS A CA 1
ATOM 556 C C . CYS A 1 74 ? 28.870 -5.030 -18.711 1.00 29.23 74 CYS A C 1
ATOM 557 O O . CYS A 1 74 ? 29.827 -5.779 -18.508 1.00 26.92 74 CYS A O 1
ATOM 560 N N . GLY A 1 75 ? 29.001 -3.735 -18.988 1.00 30.82 75 GLY A N 1
ATOM 561 C CA . GLY A 1 75 ? 30.316 -3.123 -19.064 1.00 31.78 75 GLY A CA 1
ATOM 562 C C . GLY A 1 75 ? 31.152 -3.760 -20.156 1.00 32.98 75 GLY A C 1
ATOM 563 O O . GLY A 1 75 ? 30.735 -3.825 -21.312 1.00 31.61 75 GLY A O 1
ATOM 564 N N . ARG A 1 76 ? 32.336 -4.235 -19.798 1.00 34.95 76 ARG A N 1
ATOM 565 C CA . ARG A 1 76 ? 33.202 -4.871 -20.779 1.00 37.62 76 ARG A CA 1
ATOM 566 C C . ARG A 1 76 ? 33.136 -6.395 -20.765 1.00 35.72 76 ARG A C 1
ATOM 567 O O . ARG A 1 76 ? 33.871 -7.054 -21.496 1.00 36.26 76 ARG A O 1
ATOM 575 N N . SER A 1 77 ? 32.256 -6.950 -19.934 1.00 35.44 77 SER A N 1
ATOM 576 C CA . SER A 1 77 ? 32.085 -8.403 -19.860 1.00 35.41 77 SER A CA 1
ATOM 577 C C . SER A 1 77 ? 31.241 -8.865 -21.045 1.00 36.06 77 SER A C 1
ATOM 578 O O . SER A 1 77 ? 30.235 -8.233 -21.382 1.00 36.71 77 SER A O 1
ATOM 581 N N . ARG A 1 78 ? 31.657 -9.967 -21.667 1.00 36.81 78 ARG A N 1
ATOM 582 C CA . ARG A 1 78 ? 30.977 -10.514 -22.841 1.00 35.92 78 ARG A CA 1
ATOM 583 C C . ARG A 1 78 ? 30.291 -11.832 -22.511 1.00 35.98 78 ARG A C 1
ATOM 584 O O . ARG A 1 78 ? 30.791 -12.598 -21.688 1.00 36.45 78 ARG A O 1
ATOM 592 N N . PRO A 1 79 ? 29.152 -12.131 -23.167 1.00 35.66 79 PRO A N 1
ATOM 593 C CA . PRO A 1 79 ? 28.430 -11.366 -24.196 1.00 36.16 79 PRO A CA 1
ATOM 594 C C . PRO A 1 79 ? 27.615 -10.217 -23.612 1.00 36.12 79 PRO A C 1
ATOM 595 O O . PRO A 1 79 ? 26.963 -10.380 -22.585 1.00 36.18 79 PRO A O 1
ATOM 599 N N . HIS A 1 80 ? 27.631 -9.068 -24.281 1.00 35.65 80 HIS A N 1
ATOM 600 C CA . HIS A 1 80 ? 26.891 -7.900 -23.808 1.00 36.10 80 HIS A CA 1
ATOM 601 C C . HIS A 1 80 ? 25.369 -8.114 -23.756 1.00 36.03 80 HIS A C 1
ATOM 602 O O . HIS A 1 80 ? 24.773 -8.658 -24.688 1.00 35.34 80 HIS A O 1
ATOM 609 N N . ALA A 1 81 ? 24.758 -7.688 -22.651 1.00 34.89 81 ALA A N 1
ATOM 610 C CA . ALA A 1 81 ? 23.315 -7.786 -22.444 1.00 35.33 81 ALA A CA 1
ATOM 611 C C . ALA A 1 81 ? 22.777 -9.211 -22.427 1.00 37.12 81 ALA A C 1
ATOM 612 O O . ALA A 1 81 ? 21.589 -9.436 -22.662 1.00 39.31 81 ALA A O 1
ATOM 614 N N . SER A 1 82 ? 23.642 -10.172 -22.135 1.00 36.20 82 SER A N 1
ATOM 615 C CA . SER A 1 82 ? 23.228 -11.562 -22.092 1.00 37.02 82 SER A CA 1
ATOM 616 C C . SER A 1 82 ? 22.512 -11.933 -20.801 1.00 38.69 82 SER A C 1
ATOM 617 O O . SER A 1 82 ? 22.955 -11.590 -19.703 1.00 38.87 82 SER A O 1
ATOM 620 N N . LEU A 1 83 ? 21.406 -12.654 -20.942 1.00 39.13 83 LEU A N 1
ATOM 621 C CA . LEU A 1 83 ? 20.635 -13.086 -19.793 1.00 38.29 83 LEU A CA 1
ATOM 622 C C . LEU A 1 83 ? 20.780 -14.589 -19.557 1.00 38.95 83 LEU A C 1
ATOM 623 O O . LEU A 1 83 ? 20.129 -15.140 -18.673 1.00 39.90 83 LEU A O 1
ATOM 628 N N . ASP A 1 84 ? 21.628 -15.251 -20.343 1.00 39.17 84 ASP A N 1
ATOM 629 C CA . ASP A 1 84 ? 21.844 -16.696 -20.182 1.00 40.00 84 ASP A CA 1
ATOM 630 C C . ASP A 1 84 ? 22.778 -16.878 -18.998 1.00 37.93 84 ASP A C 1
ATOM 631 O O . ASP A 1 84 ? 23.771 -16.162 -18.886 1.00 37.90 84 ASP A O 1
ATOM 636 N N . ASN A 1 85 ? 22.465 -17.833 -18.125 1.00 37.21 85 ASN A N 1
ATOM 637 C CA . ASN A 1 85 ? 23.280 -18.104 -16.940 1.00 35.87 85 ASN A CA 1
ATOM 638 C C . ASN A 1 85 ? 23.668 -16.824 -16.210 1.00 35.75 85 ASN A C 1
ATOM 639 O O . ASN A 1 85 ? 24.815 -16.632 -15.807 1.00 33.66 85 ASN A O 1
ATOM 644 N N . ASN A 1 86 ? 22.689 -15.951 -16.036 1.00 34.69 86 ASN A N 1
ATOM 645 C CA . ASN A 1 86 ? 22.928 -14.690 -15.366 1.00 35.45 86 ASN A CA 1
ATOM 646 C C . ASN A 1 86 ? 22.040 -14.595 -14.129 1.00 34.60 86 ASN A C 1
ATOM 647 O O . ASN A 1 86 ? 20.943 -14.039 -14.185 1.00 35.79 86 ASN A O 1
ATOM 652 N N . THR A 1 87 ? 22.508 -15.163 -13.021 1.00 34.40 87 THR A N 1
ATOM 653 C CA . THR A 1 87 ? 21.752 -15.126 -11.777 1.00 34.63 87 THR A CA 1
ATOM 654 C C . THR A 1 87 ? 22.662 -14.775 -10.617 1.00 33.74 87 THR A C 1
ATOM 655 O O . THR A 1 87 ? 23.888 -14.828 -10.728 1.00 35.14 87 THR A O 1
ATOM 659 N N . THR A 1 88 ? 22.042 -14.435 -9.495 1.00 32.99 88 THR A N 1
ATOM 660 C CA . THR A 1 88 ? 22.756 -14.056 -8.281 1.00 32.76 88 THR A CA 1
ATOM 661 C C . THR A 1 88 ? 23.817 -15.067 -7.874 1.00 33.23 88 THR A C 1
ATOM 662 O O . THR A 1 88 ? 24.942 -14.710 -7.514 1.00 33.85 88 THR A O 1
ATOM 666 N N . TRP A 1 89 ? 23.447 -16.336 -7.930 1.00 33.66 89 TRP A N 1
ATOM 667 C CA . TRP A 1 89 ? 24.346 -17.398 -7.530 1.00 33.93 89 TRP A CA 1
ATOM 668 C C . TRP A 1 89 ? 25.523 -17.616 -8.470 1.00 33.49 89 TRP A C 1
ATOM 669 O O . TRP A 1 89 ? 26.582 -18.051 -8.037 1.00 33.41 89 TRP A O 1
ATOM 680 N N . HIS A 1 90 ? 25.362 -17.284 -9.745 1.00 34.72 90 HIS A N 1
ATOM 681 C CA . HIS A 1 90 ? 26.477 -17.421 -10.673 1.00 34.26 90 HIS A CA 1
ATOM 682 C C . HIS A 1 90 ? 27.463 -16.310 -10.336 1.00 35.22 90 HIS A C 1
ATOM 683 O O . HIS A 1 90 ? 28.677 -16.518 -10.343 1.00 36.39 90 HIS A O 1
ATOM 690 N N . LEU A 1 91 ? 26.929 -15.124 -10.041 1.00 34.36 91 LEU A N 1
ATOM 691 C CA . LEU A 1 91 ? 27.766 -13.974 -9.705 1.00 33.07 91 LEU A CA 1
ATOM 692 C C . LEU A 1 91 ? 28.561 -14.241 -8.423 1.00 33.47 91 LEU A C 1
ATOM 693 O O . LEU A 1 91 ? 29.724 -13.852 -8.306 1.00 34.09 91 LEU A O 1
ATOM 698 N N . VAL A 1 92 ? 27.927 -14.901 -7.462 1.00 33.60 92 VAL A N 1
ATOM 699 C CA . VAL A 1 92 ? 28.597 -15.248 -6.216 1.00 34.29 92 VAL A CA 1
ATOM 700 C C . VAL A 1 92 ? 29.791 -16.148 -6.549 1.00 35.06 92 VAL A C 1
ATOM 701 O O . VAL A 1 92 ? 30.883 -15.990 -5.990 1.00 33.31 92 VAL A O 1
ATOM 705 N N . ALA A 1 93 ? 29.572 -17.084 -7.469 1.00 36.30 93 ALA A N 1
ATOM 706 C CA . ALA A 1 93 ? 30.625 -18.009 -7.892 1.00 38.53 93 ALA A CA 1
ATOM 707 C C . ALA A 1 93 ? 31.727 -17.236 -8.600 1.00 38.32 93 ALA A C 1
ATOM 708 O O . ALA A 1 93 ? 32.911 -17.505 -8.405 1.00 38.64 93 ALA A O 1
ATOM 710 N N . ASP A 1 94 ? 31.326 -16.273 -9.427 1.00 38.56 94 ASP A N 1
ATOM 711 C CA . ASP A 1 94 ? 32.280 -15.446 -10.156 1.00 37.77 94 ASP A CA 1
ATOM 712 C C . ASP A 1 94 ? 33.224 -14.719 -9.201 1.00 37.98 94 ASP A C 1
ATOM 713 O O . ASP A 1 94 ? 34.419 -14.599 -9.472 1.00 37.82 94 ASP A O 1
ATOM 718 N N . ILE A 1 95 ? 32.688 -14.233 -8.086 1.00 36.55 95 ILE A N 1
ATOM 719 C CA . ILE A 1 95 ? 33.504 -13.515 -7.111 1.00 37.99 95 ILE A CA 1
ATOM 720 C C . ILE A 1 95 ? 34.565 -14.424 -6.500 1.00 37.94 95 ILE A C 1
ATOM 721 O O . ILE A 1 95 ? 35.690 -13.991 -6.246 1.00 36.68 95 ILE A O 1
ATOM 726 N N . GLU A 1 96 ? 34.200 -15.678 -6.254 1.00 39.10 96 GLU A N 1
ATOM 727 C CA . GLU A 1 96 ? 35.148 -16.641 -5.709 1.00 42.35 96 GLU A CA 1
ATOM 728 C C . GLU A 1 96 ? 36.218 -16.928 -6.761 1.00 42.59 96 GLU A C 1
ATOM 729 O O . GLU A 1 96 ? 37.402 -17.008 -6.438 1.00 42.62 96 GLU A O 1
ATOM 735 N N . ARG A 1 97 ? 35.797 -17.075 -8.018 1.00 43.37 97 ARG A N 1
ATOM 736 C CA . ARG A 1 97 ? 36.732 -17.332 -9.114 1.00 45.21 97 ARG A CA 1
ATOM 737 C C . ARG A 1 97 ? 37.786 -16.234 -9.174 1.00 45.23 97 ARG A C 1
ATOM 738 O O . ARG A 1 97 ? 38.983 -16.509 -9.235 1.00 45.38 97 ARG A O 1
ATOM 746 N N . LEU A 1 98 ? 37.325 -14.987 -9.163 1.00 45.20 98 LEU A N 1
ATOM 747 C CA . LEU A 1 98 ? 38.210 -13.832 -9.217 1.00 45.43 98 LEU A CA 1
ATOM 748 C C . LEU A 1 98 ? 39.124 -13.753 -8.002 1.00 45.50 98 LEU A C 1
ATOM 749 O O . LEU A 1 98 ? 40.259 -13.290 -8.103 1.00 44.22 98 LEU A O 1
ATOM 754 N N . ARG A 1 99 ? 38.622 -14.200 -6.855 1.00 47.20 99 ARG A N 1
ATOM 755 C CA . ARG A 1 99 ? 39.405 -14.170 -5.625 1.00 49.08 99 ARG A CA 1
ATOM 756 C C . ARG A 1 99 ? 40.584 -15.135 -5.711 1.00 49.45 99 ARG A C 1
ATOM 757 O O . ARG A 1 99 ? 41.699 -14.800 -5.316 1.00 48.84 99 ARG A O 1
ATOM 765 N N . GLU A 1 100 ? 40.335 -16.335 -6.223 1.00 49.94 100 GLU A N 1
ATOM 766 C CA . GLU A 1 100 ? 41.401 -17.319 -6.352 1.00 52.48 100 GLU A CA 1
ATOM 767 C C . GLU A 1 100 ? 42.417 -16.827 -7.370 1.00 52.38 100 GLU A C 1
ATOM 768 O O . GLU A 1 100 ? 43.622 -16.988 -7.186 1.00 53.31 100 GLU A O 1
ATOM 774 N N . MET A 1 101 ? 41.925 -16.217 -8.442 1.00 52.74 101 MET A N 1
ATOM 775 C CA . MET A 1 101 ? 42.802 -15.692 -9.476 1.00 52.58 101 MET A CA 1
ATOM 776 C C . MET A 1 101 ? 43.812 -14.725 -8.872 1.00 52.62 101 MET A C 1
ATOM 777 O O . MET A 1 101 ? 45.017 -14.913 -9.010 1.00 54.04 101 MET A O 1
ATOM 782 N N . ALA A 1 102 ? 43.315 -13.691 -8.198 1.00 52.66 102 ALA A N 1
ATOM 783 C CA . ALA A 1 102 ? 44.176 -12.685 -7.582 1.00 51.98 102 ALA A CA 1
ATOM 784 C C . ALA A 1 102 ? 44.942 -13.233 -6.386 1.00 51.82 102 ALA A C 1
ATOM 785 O O . ALA A 1 102 ? 45.718 -12.516 -5.757 1.00 51.68 102 ALA A O 1
ATOM 787 N N . GLY A 1 103 ? 44.715 -14.504 -6.072 1.00 51.96 103 GLY A N 1
ATOM 788 C CA . GLY A 1 103 ? 45.405 -15.125 -4.957 1.00 52.13 103 GLY A CA 1
ATOM 789 C C . GLY A 1 103 ? 45.100 -14.491 -3.614 1.00 52.52 103 GLY A C 1
ATOM 790 O O . GLY A 1 103 ? 45.993 -14.316 -2.784 1.00 51.87 103 GLY A O 1
ATOM 791 N N . VAL A 1 104 ? 43.834 -14.147 -3.399 1.00 52.52 104 VAL A N 1
ATOM 792 C CA . VAL A 1 104 ? 43.406 -13.534 -2.147 1.00 50.69 104 VAL A CA 1
ATOM 793 C C . VAL A 1 104 ? 42.768 -14.587 -1.247 1.00 50.14 104 VAL A C 1
ATOM 794 O O . VAL A 1 104 ? 41.981 -15.420 -1.702 1.00 49.16 104 VAL A O 1
ATOM 798 N N . GLU A 1 105 ? 43.112 -14.550 0.035 1.00 50.89 105 GLU A N 1
ATOM 799 C CA . GLU A 1 105 ? 42.567 -15.511 0.985 1.00 52.63 105 GLU A CA 1
ATOM 800 C C . GLU A 1 105 ? 41.344 -14.916 1.676 1.00 51.74 105 GLU A C 1
ATOM 801 O O . GLU A 1 105 ? 40.386 -15.622 1.995 1.00 51.41 105 GLU A O 1
ATOM 807 N N . GLN A 1 106 ? 41.385 -13.604 1.887 1.00 51.35 106 GLN A N 1
ATOM 808 C CA . GLN A 1 106 ? 40.305 -12.892 2.556 1.00 50.10 106 GLN A CA 1
ATOM 809 C C . GLN A 1 106 ? 40.361 -11.416 2.161 1.00 47.89 106 GLN A C 1
ATOM 810 O O . GLN A 1 106 ? 41.444 -10.827 2.092 1.00 45.86 106 GLN A O 1
ATOM 816 N N . TRP A 1 107 ? 39.203 -10.820 1.887 1.00 44.84 107 TRP A N 1
ATOM 817 C CA . TRP A 1 107 ? 39.171 -9.410 1.508 1.00 42.24 107 TRP A CA 1
ATOM 818 C C . TRP A 1 107 ? 37.956 -8.603 1.964 1.00 40.75 107 TRP A C 1
ATOM 819 O O . TRP A 1 107 ? 36.905 -9.147 2.319 1.00 39.43 107 TRP A O 1
ATOM 830 N N . LEU A 1 108 ? 38.136 -7.289 1.949 1.00 39.12 108 LEU A N 1
ATOM 831 C CA . LEU A 1 108 ? 37.108 -6.340 2.330 1.00 38.77 108 LEU A CA 1
ATOM 832 C C . LEU A 1 108 ? 36.136 -6.197 1.165 1.00 38.52 108 LEU A C 1
ATOM 833 O O . LEU A 1 108 ? 36.545 -5.920 0.041 1.00 38.79 108 LEU A O 1
ATOM 838 N N . VAL A 1 109 ? 34.852 -6.400 1.436 1.00 37.97 109 VAL A N 1
ATOM 839 C CA . VAL A 1 109 ? 33.830 -6.283 0.399 1.00 37.22 109 VAL A CA 1
ATOM 840 C C . VAL A 1 109 ? 33.147 -4.914 0.443 1.00 35.94 109 VAL A C 1
ATOM 841 O O . VAL A 1 109 ? 32.501 -4.554 1.436 1.00 35.56 109 VAL A O 1
ATOM 845 N N . PHE A 1 110 ? 33.316 -4.154 -0.637 1.00 33.58 110 PHE A N 1
ATOM 846 C CA . PHE A 1 110 ? 32.735 -2.819 -0.769 1.00 32.01 110 PHE A CA 1
ATOM 847 C C . PHE A 1 110 ? 31.614 -2.877 -1.810 1.00 33.13 110 PHE A C 1
ATOM 848 O O . PHE A 1 110 ? 31.868 -3.101 -2.997 1.00 32.39 110 PHE A O 1
ATOM 856 N N . GLY A 1 111 ? 30.374 -2.679 -1.375 1.00 31.56 111 GLY A N 1
ATOM 857 C CA . GLY A 1 111 ? 29.274 -2.720 -2.321 1.00 28.86 111 GLY A CA 1
ATOM 858 C C . GLY A 1 111 ? 28.130 -1.805 -1.951 1.00 29.19 111 GLY A C 1
ATOM 859 O O . GLY A 1 111 ? 27.749 -1.712 -0.785 1.00 27.11 111 GLY A O 1
ATOM 860 N N . GLY A 1 112 ? 27.585 -1.113 -2.945 1.00 26.69 112 GLY A N 1
ATOM 861 C CA . GLY A 1 112 ? 26.472 -0.228 -2.679 1.00 25.97 112 GLY A CA 1
ATOM 862 C C . GLY A 1 112 ? 25.298 -0.516 -3.595 1.00 24.08 112 GLY A C 1
ATOM 863 O O . GLY A 1 112 ? 25.486 -0.957 -4.736 1.00 24.61 112 GLY A O 1
ATOM 864 N N . SER A 1 113 ? 24.088 -0.285 -3.101 1.00 20.38 113 SER A N 1
ATOM 865 C CA . SER A 1 113 ? 22.902 -0.503 -3.919 1.00 21.08 113 SER A CA 1
ATOM 866 C C . SER A 1 113 ? 22.767 -1.999 -4.237 1.00 21.39 113 SER A C 1
ATOM 867 O O . SER A 1 113 ? 22.807 -2.811 -3.320 1.00 23.73 113 SER A O 1
ATOM 870 N N . TRP A 1 114 ? 22.601 -2.380 -5.506 1.00 20.31 114 TRP A N 1
ATOM 871 C CA . TRP A 1 114 ? 22.519 -3.810 -5.802 1.00 22.81 114 TRP A CA 1
ATOM 872 C C . TRP A 1 114 ? 23.842 -4.439 -5.348 1.00 22.89 114 TRP A C 1
ATOM 873 O O . TRP A 1 114 ? 23.889 -5.612 -4.993 1.00 25.94 114 TRP A O 1
ATOM 884 N N . GLY A 1 115 ? 24.911 -3.647 -5.349 1.00 23.47 115 GLY A N 1
ATOM 885 C CA . GLY A 1 115 ? 26.198 -4.147 -4.889 1.00 25.15 115 GLY A CA 1
ATOM 886 C C . GLY A 1 115 ? 26.150 -4.542 -3.418 1.00 25.68 115 GLY A C 1
ATOM 887 O O . GLY A 1 115 ? 26.936 -5.379 -2.959 1.00 24.64 115 GLY A O 1
ATOM 888 N N . SER A 1 116 ? 25.240 -3.931 -2.659 1.00 24.44 116 SER A N 1
ATOM 889 C CA . SER A 1 116 ? 25.112 -4.272 -1.249 1.00 23.63 116 SER A CA 1
ATOM 890 C C . SER A 1 116 ? 24.320 -5.573 -1.169 1.00 24.44 116 SER A C 1
ATOM 891 O O . SER A 1 116 ? 24.514 -6.381 -0.260 1.00 24.89 116 SER A O 1
ATOM 894 N N . THR A 1 117 ? 23.430 -5.774 -2.138 1.00 25.64 117 THR A N 1
ATOM 895 C CA . THR A 1 117 ? 22.612 -6.987 -2.199 1.00 25.67 117 THR A CA 1
ATOM 896 C C . THR A 1 117 ? 23.518 -8.200 -2.470 1.00 27.05 117 THR A C 1
ATOM 897 O O . THR A 1 117 ? 23.423 -9.233 -1.804 1.00 27.68 117 THR A O 1
ATOM 901 N N . LEU A 1 118 ? 24.393 -8.063 -3.460 1.00 27.96 118 LEU A N 1
ATOM 902 C CA . LEU A 1 118 ? 25.308 -9.136 -3.831 1.00 29.39 118 LEU A CA 1
ATOM 903 C C . LEU A 1 118 ? 26.364 -9.338 -2.753 1.00 30.67 118 LEU A C 1
ATOM 904 O O . LEU A 1 118 ? 26.819 -10.458 -2.518 1.00 28.62 118 LEU A O 1
ATOM 909 N N . ALA A 1 119 ? 26.751 -8.243 -2.107 1.00 31.24 119 ALA A N 1
ATOM 910 C CA . ALA A 1 119 ? 27.743 -8.281 -1.037 1.00 32.35 119 ALA A CA 1
ATOM 911 C C . ALA A 1 119 ? 27.208 -9.130 0.111 1.00 33.40 119 ALA A C 1
ATOM 912 O O . ALA A 1 119 ? 27.931 -9.935 0.698 1.00 34.65 119 ALA A O 1
ATOM 914 N N . LEU A 1 120 ? 25.932 -8.945 0.426 1.00 33.41 120 LEU A N 1
ATOM 915 C CA . LEU A 1 120 ? 25.312 -9.703 1.498 1.00 34.00 120 LEU A CA 1
ATOM 916 C C . LEU A 1 120 ? 25.196 -11.166 1.097 1.00 33.01 120 LEU A C 1
ATOM 917 O O . LEU A 1 120 ? 25.510 -12.054 1.884 1.00 33.11 120 LEU A O 1
ATOM 922 N N . ALA A 1 121 ? 24.738 -11.413 -0.127 1.00 32.07 121 ALA A N 1
ATOM 923 C CA . ALA A 1 121 ? 24.582 -12.781 -0.612 1.00 33.98 121 ALA A CA 1
ATOM 924 C C . ALA A 1 121 ? 25.923 -13.501 -0.579 1.00 35.07 121 ALA A C 1
ATOM 925 O O . ALA A 1 121 ? 26.020 -14.643 -0.129 1.00 36.72 121 ALA A O 1
ATOM 927 N N . TYR A 1 122 ? 26.956 -12.824 -1.063 1.00 35.21 122 TYR A N 1
ATOM 928 C CA . TYR A 1 122 ? 28.294 -13.386 -1.091 1.00 36.78 122 TYR A CA 1
ATOM 929 C C . TYR A 1 122 ? 28.780 -13.679 0.325 1.00 39.52 122 TYR A C 1
ATOM 930 O O . TYR A 1 122 ? 29.105 -14.822 0.653 1.00 40.06 122 TYR A O 1
ATOM 939 N N . ALA A 1 123 ? 28.812 -12.641 1.160 1.00 39.76 123 ALA A N 1
ATOM 940 C CA . ALA A 1 123 ? 29.262 -12.766 2.541 1.00 40.46 123 ALA A CA 1
ATOM 941 C C . ALA A 1 123 ? 28.547 -13.874 3.316 1.00 40.37 123 ALA A C 1
ATOM 942 O O . ALA A 1 123 ? 29.168 -14.574 4.114 1.00 40.52 123 ALA A O 1
ATOM 944 N N . GLN A 1 124 ? 27.250 -14.040 3.086 1.00 38.97 124 GLN A N 1
ATOM 945 C CA . GLN A 1 124 ? 26.501 -15.071 3.792 1.00 39.96 124 GLN A CA 1
ATOM 946 C C . GLN A 1 124 ? 26.754 -16.461 3.218 1.00 41.20 124 GLN A C 1
ATOM 947 O O . GLN A 1 124 ? 26.353 -17.465 3.805 1.00 40.83 124 GLN A O 1
ATOM 953 N N . THR A 1 125 ? 27.421 -16.517 2.070 1.00 41.59 125 THR A N 1
ATOM 954 C CA . THR A 1 125 ? 27.727 -17.792 1.435 1.00 41.99 125 THR A CA 1
ATOM 955 C C . THR A 1 125 ? 29.175 -18.176 1.721 1.00 42.52 125 THR A C 1
ATOM 956 O O . THR A 1 125 ? 29.494 -19.349 1.892 1.00 44.36 125 THR A O 1
ATOM 960 N N . HIS A 1 126 ? 30.048 -17.179 1.778 1.00 42.45 126 HIS A N 1
ATOM 961 C CA . HIS A 1 126 ? 31.463 -17.417 2.045 1.00 43.27 126 HIS A CA 1
ATOM 962 C C . HIS A 1 126 ? 31.932 -16.476 3.140 1.00 42.49 126 HIS A C 1
ATOM 963 O O . HIS A 1 126 ? 32.787 -15.622 2.914 1.00 42.70 126 HIS A O 1
ATOM 970 N N . PRO A 1 127 ? 31.376 -16.624 4.351 1.00 42.99 127 PRO A N 1
ATOM 971 C CA . PRO A 1 127 ? 31.734 -15.781 5.496 1.00 43.74 127 PRO A CA 1
ATOM 972 C C . PRO A 1 127 ? 33.237 -15.710 5.722 1.00 44.42 127 PRO A C 1
ATOM 973 O O . PRO A 1 127 ? 33.789 -14.641 5.987 1.00 44.38 127 PRO A O 1
ATOM 977 N N . GLU A 1 128 ? 33.890 -16.861 5.601 1.00 46.02 128 GLU A N 1
ATOM 978 C CA . GLU A 1 128 ? 35.329 -16.980 5.815 1.00 47.71 128 GLU A CA 1
ATOM 979 C C . GLU A 1 128 ? 36.200 -16.098 4.922 1.00 46.52 128 GLU A C 1
ATOM 980 O O . GLU A 1 128 ? 37.324 -15.751 5.295 1.00 46.28 128 GLU A O 1
ATOM 986 N N . ARG A 1 129 ? 35.683 -15.730 3.753 1.00 45.79 129 ARG A N 1
ATOM 987 C CA . ARG A 1 129 ? 36.437 -14.915 2.799 1.00 44.89 129 ARG A CA 1
ATOM 988 C C . ARG A 1 129 ? 36.266 -13.402 2.943 1.00 45.00 129 ARG A C 1
ATOM 989 O O . ARG A 1 129 ? 36.930 -12.629 2.243 1.00 43.61 129 ARG A O 1
ATOM 997 N N . VAL A 1 130 ? 35.392 -12.980 3.853 1.00 44.63 130 VAL A N 1
ATOM 998 C CA . VAL A 1 130 ? 35.131 -11.555 4.055 1.00 42.91 130 VAL A CA 1
ATOM 999 C C . VAL A 1 130 ? 35.735 -11.024 5.352 1.00 42.29 130 VAL A C 1
ATOM 1000 O O . VAL A 1 130 ? 35.393 -11.490 6.438 1.00 42.50 130 VAL A O 1
ATOM 1004 N N . SER A 1 131 ? 36.625 -10.043 5.238 1.00 41.39 131 SER A N 1
ATOM 1005 C CA . SER A 1 131 ? 37.252 -9.461 6.415 1.00 41.85 131 SER A CA 1
ATOM 1006 C C . SER A 1 131 ? 36.390 -8.337 7.012 1.00 43.76 131 SER A C 1
ATOM 1007 O O . SER A 1 131 ? 36.158 -8.301 8.220 1.00 43.45 131 SER A O 1
ATOM 1010 N N . GLU A 1 132 ? 35.930 -7.418 6.164 1.00 44.31 132 GLU A N 1
ATOM 1011 C CA . GLU A 1 132 ? 35.068 -6.314 6.593 1.00 44.25 132 GLU A CA 1
ATOM 1012 C C . GLU A 1 132 ? 34.149 -5.894 5.447 1.00 43.62 132 GLU A C 1
ATOM 1013 O O . GLU A 1 132 ? 34.425 -6.180 4.276 1.00 42.70 132 GLU A O 1
ATOM 1019 N N . MET A 1 133 ? 33.052 -5.222 5.783 1.00 40.35 133 MET A N 1
ATOM 1020 C CA . MET A 1 133 ? 32.104 -4.788 4.767 1.00 36.72 133 MET A CA 1
ATOM 1021 C C . MET A 1 133 ? 31.747 -3.314 4.878 1.00 35.44 133 MET A C 1
ATOM 1022 O O . MET A 1 133 ? 31.540 -2.787 5.972 1.00 33.35 133 MET A O 1
ATOM 1027 N N . VAL A 1 134 ? 31.695 -2.654 3.727 1.00 32.55 134 VAL A N 1
ATOM 1028 C CA . VAL A 1 134 ? 31.315 -1.255 3.652 1.00 32.97 134 VAL A CA 1
ATOM 1029 C C . VAL A 1 134 ? 30.129 -1.275 2.696 1.00 32.81 134 VAL A C 1
ATOM 1030 O O . VAL A 1 134 ? 30.293 -1.536 1.500 1.00 32.64 134 VAL A O 1
ATOM 1034 N N . LEU A 1 135 ? 28.941 -1.023 3.240 1.00 29.44 135 LEU A N 1
ATOM 1035 C CA . LEU A 1 135 ? 27.698 -1.054 2.479 1.00 29.46 135 LEU A CA 1
ATOM 1036 C C . LEU A 1 135 ? 27.039 0.320 2.360 1.00 30.73 135 LEU A C 1
ATOM 1037 O O . LEU A 1 135 ? 27.113 1.134 3.283 1.00 31.05 135 LEU A O 1
ATOM 1042 N N . ARG A 1 136 ? 26.393 0.573 1.224 1.00 27.17 136 ARG A N 1
ATOM 1043 C CA . ARG A 1 136 ? 25.727 1.852 0.991 1.00 26.91 136 ARG A CA 1
ATOM 1044 C C . ARG A 1 136 ? 24.403 1.634 0.248 1.00 26.71 136 ARG A C 1
ATOM 1045 O O . ARG A 1 136 ? 24.298 0.738 -0.588 1.00 28.15 136 ARG A O 1
ATOM 1053 N N . GLY A 1 137 ? 23.393 2.440 0.576 1.00 26.27 137 GLY A N 1
ATOM 1054 C CA . GLY A 1 137 ? 22.099 2.339 -0.090 1.00 25.33 137 GLY A CA 1
ATOM 1055 C C . GLY A 1 137 ? 21.593 0.917 -0.109 1.00 25.67 137 GLY A C 1
ATOM 1056 O O . GLY A 1 137 ? 21.416 0.321 -1.167 1.00 24.12 137 GLY A O 1
ATOM 1057 N N . ILE A 1 138 ? 21.360 0.384 1.084 1.00 25.54 138 ILE A N 1
ATOM 1058 C CA . ILE A 1 138 ? 20.905 -0.983 1.271 1.00 24.12 138 ILE A CA 1
ATOM 1059 C C . ILE A 1 138 ? 19.670 -1.393 0.457 1.00 23.78 138 ILE A C 1
ATOM 1060 O O . ILE A 1 138 ? 18.626 -0.738 0.477 1.00 21.19 138 ILE A O 1
ATOM 1065 N N . PHE A 1 139 ? 19.818 -2.514 -0.239 1.00 23.74 139 PHE A N 1
ATOM 1066 C CA . PHE A 1 139 ? 18.782 -3.089 -1.094 1.00 25.43 139 PHE A CA 1
ATOM 1067 C C . PHE A 1 139 ? 18.805 -4.595 -0.799 1.00 26.27 139 PHE A C 1
ATOM 1068 O O . PHE A 1 139 ? 19.820 -5.243 -1.032 1.00 25.02 139 PHE A O 1
ATOM 1076 N N . THR A 1 140 ? 17.715 -5.154 -0.271 1.00 28.76 140 THR A N 1
ATOM 1077 C CA . THR A 1 140 ? 17.681 -6.591 0.025 1.00 32.33 140 THR A CA 1
ATOM 1078 C C . THR A 1 140 ? 16.738 -7.376 -0.874 1.00 33.74 140 THR A C 1
ATOM 1079 O O . THR A 1 140 ? 16.528 -8.568 -0.666 1.00 35.73 140 THR A O 1
ATOM 1083 N N . LEU A 1 141 ? 16.159 -6.698 -1.859 1.00 34.78 141 LEU A N 1
ATOM 1084 C CA . LEU A 1 141 ? 15.286 -7.332 -2.843 1.00 36.72 141 LEU A CA 1
ATOM 1085 C C . LEU A 1 141 ? 13.915 -7.841 -2.392 1.00 35.99 141 LEU A C 1
ATOM 1086 O O . LEU A 1 141 ? 13.326 -8.681 -3.067 1.00 37.22 141 LEU A O 1
ATOM 1091 N N . ARG A 1 142 ? 13.401 -7.348 -1.271 1.00 34.42 142 ARG A N 1
ATOM 1092 C CA . ARG A 1 142 ? 12.077 -7.763 -0.814 1.00 32.54 142 ARG A CA 1
ATOM 1093 C C . ARG A 1 142 ? 11.017 -7.216 -1.780 1.00 34.50 142 ARG A C 1
ATOM 1094 O O . ARG A 1 142 ? 11.232 -6.192 -2.441 1.00 32.20 142 ARG A O 1
ATOM 1102 N N . LYS A 1 143 ? 9.878 -7.897 -1.868 1.00 34.56 143 LYS A N 1
ATOM 1103 C CA . LYS A 1 143 ? 8.795 -7.459 -2.750 1.00 36.05 143 LYS A CA 1
ATOM 1104 C C . LYS A 1 143 ? 8.438 -5.995 -2.505 1.00 33.37 143 LYS A C 1
ATOM 1105 O O . LYS A 1 143 ? 8.175 -5.243 -3.442 1.00 32.61 143 LYS A O 1
ATOM 1111 N N . GLN A 1 144 ? 8.420 -5.599 -1.238 1.00 32.65 144 GLN A N 1
ATOM 1112 C CA . GLN A 1 144 ? 8.077 -4.226 -0.873 1.00 32.75 144 GLN A CA 1
ATOM 1113 C C . GLN A 1 144 ? 9.043 -3.202 -1.482 1.00 30.63 144 GLN A C 1
ATOM 1114 O O . GLN A 1 144 ? 8.658 -2.063 -1.762 1.00 31.31 144 GLN A O 1
ATOM 1120 N N . ARG A 1 145 ? 10.290 -3.613 -1.688 1.00 28.26 145 ARG A N 1
ATOM 1121 C CA . ARG A 1 145 ? 11.308 -2.726 -2.256 1.00 29.54 145 ARG A CA 1
ATOM 1122 C C . ARG A 1 145 ? 11.089 -2.534 -3.738 1.00 27.40 145 ARG A C 1
ATOM 1123 O O . ARG A 1 145 ? 11.212 -1.420 -4.251 1.00 26.99 145 ARG A O 1
ATOM 1131 N N . LEU A 1 146 ? 10.784 -3.628 -4.429 1.00 24.87 146 LEU A N 1
ATOM 1132 C CA . LEU A 1 146 ? 10.554 -3.573 -5.861 1.00 26.23 146 LEU A CA 1
ATOM 1133 C C . LEU A 1 146 ? 9.274 -2.808 -6.122 1.00 26.79 146 LEU A C 1
ATOM 1134 O O . LEU A 1 146 ? 9.189 -2.021 -7.064 1.00 28.01 146 LEU A O 1
ATOM 1139 N N . HIS A 1 147 ? 8.276 -3.036 -5.279 1.00 26.26 147 HIS A N 1
ATOM 1140 C CA . HIS A 1 147 ? 7.000 -2.352 -5.433 1.00 27.69 147 HIS A CA 1
ATOM 1141 C C . HIS A 1 147 ? 7.203 -0.842 -5.262 1.00 26.81 147 HIS A C 1
ATOM 1142 O O . HIS A 1 147 ? 6.633 -0.030 -5.993 1.00 24.82 147 HIS A O 1
ATOM 1149 N N . TRP A 1 148 ? 8.022 -0.474 -4.285 1.00 25.84 148 TRP A N 1
ATOM 1150 C CA . TRP A 1 148 ? 8.270 0.930 -4.017 1.00 25.73 148 TRP A CA 1
ATOM 1151 C C . TRP A 1 148 ? 8.847 1.690 -5.204 1.00 24.62 148 TRP A C 1
ATOM 1152 O O . TRP A 1 148 ? 8.370 2.764 -5.556 1.00 26.94 148 TRP A O 1
ATOM 1163 N N . TYR A 1 149 ? 9.867 1.124 -5.830 1.00 25.44 149 TYR A N 1
ATOM 1164 C CA . TYR A 1 149 ? 10.534 1.801 -6.923 1.00 25.22 149 TYR A CA 1
ATOM 1165 C C . TYR A 1 149 ? 9.951 1.576 -8.303 1.00 27.65 149 TYR A C 1
ATOM 1166 O O . TYR A 1 149 ? 10.040 2.458 -9.155 1.00 27.86 149 TYR A O 1
ATOM 1175 N N . TYR A 1 150 ? 9.325 0.423 -8.523 1.00 27.65 150 TYR A N 1
ATOM 1176 C CA . TYR A 1 150 ? 8.789 0.119 -9.843 1.00 29.15 150 TYR A CA 1
ATOM 1177 C C . TYR A 1 150 ? 7.284 -0.057 -10.013 1.00 31.17 150 TYR A C 1
ATOM 1178 O O . TYR A 1 150 ? 6.835 -0.401 -11.102 1.00 32.65 150 TYR A O 1
ATOM 1187 N N . GLN A 1 151 ? 6.496 0.168 -8.968 1.00 31.15 151 GLN A N 1
ATOM 1188 C CA . GLN A 1 151 ? 5.050 0.021 -9.117 1.00 32.73 151 GLN A CA 1
ATOM 1189 C C . GLN A 1 151 ? 4.320 1.217 -8.531 1.00 32.23 151 GLN A C 1
ATOM 1190 O O . GLN A 1 151 ? 3.556 1.880 -9.219 1.00 33.44 151 GLN A O 1
ATOM 1196 N N . ASP A 1 152 ? 4.543 1.484 -7.252 1.00 31.90 152 ASP A N 1
ATOM 1197 C CA . ASP A 1 152 ? 3.912 2.630 -6.621 1.00 32.73 152 ASP A CA 1
ATOM 1198 C C . ASP A 1 152 ? 4.659 2.998 -5.352 1.00 31.24 152 ASP A C 1
ATOM 1199 O O . ASP A 1 152 ? 4.723 2.207 -4.409 1.00 29.96 152 ASP A O 1
ATOM 1204 N N . GLY A 1 153 ? 5.222 4.204 -5.344 1.00 29.63 153 GLY A N 1
ATOM 1205 C CA . GLY A 1 153 ? 5.984 4.679 -4.202 1.00 27.22 153 GLY A CA 1
ATOM 1206 C C . GLY A 1 153 ? 6.795 5.899 -4.603 1.00 25.42 153 GLY A C 1
ATOM 1207 O O . GLY A 1 153 ? 6.372 7.027 -4.372 1.00 25.54 153 GLY A O 1
ATOM 1208 N N . ALA A 1 154 ? 7.959 5.673 -5.205 1.00 24.86 154 ALA A N 1
ATOM 1209 C CA . ALA A 1 154 ? 8.819 6.763 -5.660 1.00 25.07 154 ALA A CA 1
ATOM 1210 C C . ALA A 1 154 ? 8.066 7.550 -6.733 1.00 25.37 154 ALA A C 1
ATOM 1211 O O . ALA A 1 154 ? 8.324 8.737 -6.967 1.00 25.00 154 ALA A O 1
ATOM 1213 N N . SER A 1 155 ? 7.134 6.869 -7.391 1.00 24.13 155 SER A N 1
ATOM 1214 C CA . SER A 1 155 ? 6.306 7.479 -8.426 1.00 23.73 155 SER A CA 1
ATOM 1215 C C . SER A 1 155 ? 5.595 8.724 -7.898 1.00 24.20 155 SER A C 1
ATOM 1216 O O . SER A 1 155 ? 5.342 9.668 -8.646 1.00 25.72 155 SER A O 1
ATOM 1219 N N . ARG A 1 156 ? 5.265 8.717 -6.611 1.00 24.27 156 ARG A N 1
ATOM 1220 C CA . ARG A 1 156 ? 4.565 9.839 -5.996 1.00 27.94 156 ARG A CA 1
ATOM 1221 C C . ARG A 1 156 ? 5.441 11.040 -5.704 1.00 27.08 156 ARG A C 1
ATOM 1222 O O . ARG A 1 156 ? 4.932 12.130 -5.428 1.00 28.50 156 ARG A O 1
ATOM 1230 N N . PHE A 1 157 ? 6.755 10.840 -5.753 1.00 26.91 157 PHE A N 1
ATOM 1231 C CA . PHE A 1 157 ? 7.688 11.937 -5.543 1.00 25.38 157 PHE A CA 1
ATOM 1232 C C . PHE A 1 157 ? 8.114 12.510 -6.899 1.00 25.16 157 PHE A C 1
ATOM 1233 O O . PHE A 1 157 ? 8.492 13.676 -6.998 1.00 25.95 157 PHE A O 1
ATOM 1241 N N . PHE A 1 158 ? 8.033 11.693 -7.948 1.00 24.60 158 PHE A N 1
ATOM 1242 C CA . PHE A 1 158 ? 8.384 12.146 -9.298 1.00 25.95 158 PHE A CA 1
ATOM 1243 C C . PHE A 1 158 ? 7.247 11.785 -10.253 1.00 26.63 158 PHE A C 1
ATOM 1244 O O . PHE A 1 158 ? 7.449 11.036 -11.208 1.00 27.06 158 PHE A O 1
ATOM 1252 N N . PRO A 1 159 ? 6.038 12.329 -10.017 1.00 27.31 159 PRO A N 1
ATOM 1253 C CA . PRO A 1 159 ? 4.880 12.033 -10.872 1.00 28.21 159 PRO A CA 1
ATOM 1254 C C . PRO A 1 159 ? 5.055 12.364 -12.345 1.00 28.75 159 PRO A C 1
ATOM 1255 O O . PRO A 1 159 ? 4.583 11.627 -13.210 1.00 27.98 159 PRO A O 1
ATOM 1259 N N . GLU A 1 160 ? 5.740 13.462 -12.634 1.00 29.40 160 GLU A N 1
ATOM 1260 C CA . GLU A 1 160 ? 5.952 13.853 -14.015 1.00 29.68 160 GLU A CA 1
ATOM 1261 C C . GLU A 1 160 ? 6.946 12.929 -14.723 1.00 29.59 160 GLU A C 1
ATOM 1262 O O . GLU A 1 160 ? 6.883 12.759 -15.939 1.00 29.17 160 GLU A O 1
ATOM 1268 N N . LYS A 1 161 ? 7.856 12.326 -13.965 1.00 28.27 161 LYS A N 1
ATOM 1269 C CA . LYS A 1 161 ? 8.843 11.415 -14.544 1.00 28.77 161 LYS A CA 1
ATOM 1270 C C . LYS A 1 161 ? 8.244 10.019 -14.690 1.00 29.78 161 LYS A C 1
ATOM 1271 O O . LYS A 1 161 ? 8.516 9.297 -15.653 1.00 28.81 161 LYS A O 1
ATOM 1277 N N . TRP A 1 162 ? 7.426 9.643 -13.716 1.00 30.31 162 TRP A N 1
ATOM 1278 C CA . TRP A 1 162 ? 6.793 8.337 -13.724 1.00 30.70 162 TRP A CA 1
ATOM 1279 C C . TRP A 1 162 ? 5.822 8.217 -14.895 1.00 32.47 162 TRP A C 1
ATOM 1280 O O . TRP A 1 162 ? 5.630 7.126 -15.429 1.00 32.86 162 TRP A O 1
ATOM 1291 N N . GLU A 1 163 ? 5.210 9.331 -15.295 1.00 32.13 163 GLU A N 1
ATOM 1292 C CA . GLU A 1 163 ? 4.279 9.298 -16.417 1.00 35.50 163 GLU A CA 1
ATOM 1293 C C . GLU A 1 163 ? 4.972 8.895 -17.711 1.00 35.30 163 GLU A C 1
ATOM 1294 O O . GLU A 1 163 ? 4.350 8.290 -18.581 1.00 35.04 163 GLU A O 1
ATOM 1300 N N . ARG A 1 164 ? 6.252 9.230 -17.845 1.00 34.73 164 ARG A N 1
ATOM 1301 C CA . ARG A 1 164 ? 6.988 8.848 -19.044 1.00 35.22 164 ARG A CA 1
ATOM 1302 C C . ARG A 1 164 ? 7.171 7.333 -19.086 1.00 32.57 164 ARG A C 1
ATOM 1303 O O . ARG A 1 164 ? 7.060 6.714 -20.139 1.00 30.85 164 ARG A O 1
ATOM 1311 N N . VAL A 1 165 ? 7.444 6.741 -17.931 1.00 31.68 165 VAL A N 1
ATOM 1312 C CA . VAL A 1 165 ? 7.627 5.302 -17.830 1.00 31.28 165 VAL A CA 1
ATOM 1313 C C . VAL A 1 165 ? 6.355 4.552 -18.229 1.00 33.69 165 VAL A C 1
ATOM 1314 O O . VAL A 1 165 ? 6.422 3.498 -18.868 1.00 33.58 165 VAL A O 1
ATOM 1318 N N . LEU A 1 166 ? 5.199 5.093 -17.851 1.00 31.96 166 LEU A N 1
ATOM 1319 C CA . LEU A 1 166 ? 3.923 4.458 -18.174 1.00 32.35 166 LEU A CA 1
ATOM 1320 C C . LEU A 1 166 ? 3.411 4.815 -19.572 1.00 31.82 166 LEU A C 1
ATOM 1321 O O . LEU A 1 166 ? 2.509 4.162 -20.082 1.00 32.76 166 LEU A O 1
ATOM 1326 N N . SER A 1 167 ? 3.998 5.833 -20.195 1.00 31.74 167 SER A N 1
ATOM 1327 C CA . SER A 1 167 ? 3.543 6.286 -21.504 1.00 33.75 167 SER A CA 1
ATOM 1328 C C . SER A 1 167 ? 3.382 5.217 -22.578 1.00 36.07 167 SER A C 1
ATOM 1329 O O . SER A 1 167 ? 2.520 5.345 -23.451 1.00 36.37 167 SER A O 1
ATOM 1332 N N . ILE A 1 168 ? 4.195 4.170 -22.533 1.00 36.26 168 ILE A N 1
ATOM 1333 C CA . ILE A 1 168 ? 4.098 3.133 -23.553 1.00 37.54 168 ILE A CA 1
ATOM 1334 C C . ILE A 1 168 ? 3.259 1.931 -23.151 1.00 38.36 168 ILE A C 1
ATOM 1335 O O . ILE A 1 168 ? 3.078 1.008 -23.944 1.00 38.59 168 ILE A O 1
ATOM 1340 N N . LEU A 1 169 ? 2.744 1.935 -21.929 1.00 38.62 169 LEU A N 1
ATOM 1341 C CA . LEU A 1 169 ? 1.956 0.808 -21.458 1.00 39.58 169 LEU A CA 1
ATOM 1342 C C . LEU A 1 169 ? 0.462 1.042 -21.590 1.00 41.77 169 LEU A C 1
ATOM 1343 O O . LEU A 1 169 ? -0.011 2.173 -21.475 1.00 41.43 169 LEU A O 1
ATOM 1348 N N . SER A 1 170 ? -0.273 -0.039 -21.837 1.00 42.57 170 SER A N 1
ATOM 1349 C CA . SER A 1 170 ? -1.721 0.023 -21.955 1.00 45.46 170 SER A CA 1
ATOM 1350 C C . SER A 1 170 ? -2.216 0.102 -20.523 1.00 47.48 170 SER A C 1
ATOM 1351 O O . SER A 1 170 ? -1.423 -0.007 -19.590 1.00 47.80 170 SER A O 1
ATOM 1354 N N . ASP A 1 171 ? -3.521 0.281 -20.346 1.00 49.65 171 ASP A N 1
ATOM 1355 C CA . ASP A 1 171 ? -4.099 0.368 -19.012 1.00 51.68 171 ASP A CA 1
ATOM 1356 C C . ASP A 1 171 ? -3.857 -0.888 -18.191 1.00 51.76 171 ASP A C 1
ATOM 1357 O O . ASP A 1 171 ? -3.633 -0.817 -16.983 1.00 51.88 171 ASP A O 1
ATOM 1362 N N . ASP A 1 172 ? -3.903 -2.037 -18.853 1.00 52.36 172 ASP A N 1
ATOM 1363 C CA . ASP A 1 172 ? -3.713 -3.317 -18.181 1.00 53.11 17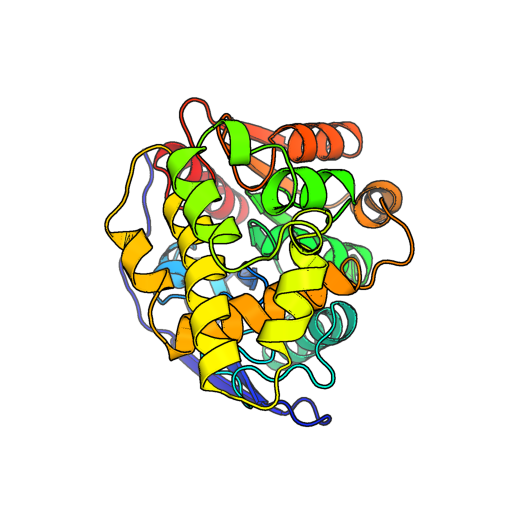2 ASP A CA 1
ATOM 1364 C C . ASP A 1 172 ? -2.270 -3.538 -17.761 1.00 51.71 172 ASP A C 1
ATOM 1365 O O . ASP A 1 172 ? -1.997 -4.055 -16.678 1.00 51.97 172 ASP A O 1
ATOM 1370 N N . GLU A 1 173 ? -1.349 -3.149 -18.630 1.00 49.77 173 GLU A N 1
ATOM 1371 C CA . GLU A 1 173 ? 0.070 -3.315 -18.360 1.00 48.68 173 GLU A CA 1
ATOM 1372 C C . GLU A 1 173 ? 0.508 -2.524 -17.138 1.00 46.37 173 GLU A C 1
ATOM 1373 O O . GLU A 1 173 ? 1.381 -2.953 -16.391 1.00 45.96 173 GLU A O 1
ATOM 1379 N N . ARG A 1 174 ? -0.117 -1.371 -16.936 1.00 45.42 174 ARG A N 1
ATOM 1380 C CA . ARG A 1 174 ? 0.210 -0.506 -15.814 1.00 44.69 174 ARG A CA 1
ATOM 1381 C C . ARG A 1 174 ? -0.040 -1.159 -14.461 1.00 44.57 174 ARG A C 1
ATOM 1382 O O . ARG A 1 174 ? 0.429 -0.668 -13.433 1.00 44.93 174 ARG A O 1
ATOM 1390 N N . LYS A 1 175 ? -0.764 -2.274 -14.466 1.00 44.13 175 LYS A N 1
ATOM 1391 C CA . LYS A 1 175 ? -1.058 -3.002 -13.234 1.00 43.61 175 LYS A CA 1
ATOM 1392 C C . LYS A 1 175 ? 0.224 -3.637 -12.697 1.00 41.49 175 LYS A C 1
ATOM 1393 O O . LYS A 1 175 ? 0.407 -3.767 -11.489 1.00 39.91 175 LYS A O 1
ATOM 1399 N N . ASP A 1 176 ? 1.103 -4.048 -13.607 1.00 40.69 176 ASP A N 1
ATOM 1400 C CA . ASP A 1 176 ? 2.361 -4.680 -13.232 1.00 38.70 176 ASP A CA 1
ATOM 1401 C C . ASP A 1 176 ? 3.453 -4.205 -14.182 1.00 37.92 176 ASP A C 1
ATOM 1402 O O . ASP A 1 176 ? 3.780 -4.872 -15.167 1.00 35.10 176 ASP A O 1
ATOM 1407 N N . VAL A 1 177 ? 4.017 -3.044 -13.873 1.00 34.22 177 VAL A N 1
ATOM 1408 C CA . VAL A 1 177 ? 5.056 -2.446 -14.693 1.00 31.56 177 VAL A CA 1
ATOM 1409 C C . VAL A 1 177 ? 6.268 -3.354 -14.956 1.00 29.10 177 VAL A C 1
ATOM 1410 O O . VAL A 1 177 ? 6.736 -3.436 -16.085 1.00 28.22 177 VAL A O 1
ATOM 1414 N N . ILE A 1 178 ? 6.771 -4.032 -13.929 1.00 28.78 178 ILE A N 1
ATOM 1415 C CA . ILE A 1 178 ? 7.922 -4.912 -14.110 1.00 30.51 178 ILE A CA 1
ATOM 1416 C C . ILE A 1 178 ? 7.617 -5.955 -15.192 1.00 32.23 178 ILE A C 1
ATOM 1417 O O . ILE A 1 178 ? 8.381 -6.108 -16.155 1.00 29.21 178 ILE A O 1
ATOM 1422 N N . ALA A 1 179 ? 6.489 -6.646 -15.038 1.00 30.34 179 ALA A N 1
ATOM 1423 C CA . ALA A 1 179 ? 6.076 -7.661 -15.998 1.00 32.36 179 ALA A CA 1
ATOM 1424 C C . ALA A 1 179 ? 5.883 -7.076 -17.396 1.00 31.81 179 ALA A C 1
ATOM 1425 O O . ALA A 1 179 ? 6.288 -7.683 -18.386 1.00 34.20 179 ALA A O 1
ATOM 1427 N N . ALA A 1 180 ? 5.274 -5.899 -17.484 1.00 30.05 180 ALA A N 1
ATOM 1428 C CA . ALA A 1 180 ? 5.043 -5.276 -18.781 1.00 28.53 180 ALA A CA 1
ATOM 1429 C C . ALA A 1 180 ? 6.355 -4.981 -19.490 1.00 30.57 180 ALA A C 1
ATOM 1430 O O . ALA A 1 180 ? 6.496 -5.245 -20.684 1.00 27.66 180 ALA A O 1
ATOM 1432 N N . TYR A 1 181 ? 7.320 -4.422 -18.761 1.00 31.46 181 TYR A N 1
ATOM 1433 C CA . TYR A 1 181 ? 8.614 -4.116 -19.365 1.00 30.78 181 TYR A CA 1
ATOM 1434 C C . TYR A 1 181 ? 9.380 -5.391 -19.725 1.00 30.03 181 TYR A C 1
ATOM 1435 O O . TYR A 1 181 ? 10.137 -5.412 -20.689 1.00 31.41 181 TYR A O 1
ATOM 1444 N N . ARG A 1 182 ? 9.175 -6.450 -18.954 1.00 31.49 182 ARG A N 1
ATOM 1445 C CA . ARG A 1 182 ? 9.825 -7.730 -19.215 1.00 33.26 182 ARG A CA 1
ATOM 1446 C C . ARG A 1 182 ? 9.487 -8.204 -20.632 1.00 34.52 182 ARG A C 1
ATOM 1447 O O . ARG A 1 182 ? 10.357 -8.683 -21.359 1.00 33.93 182 ARG A O 1
ATOM 1455 N N . GLN A 1 183 ? 8.224 -8.058 -21.027 1.00 36.34 183 GLN A N 1
ATOM 1456 C CA . GLN A 1 183 ? 7.791 -8.474 -22.363 1.00 38.30 183 GLN A CA 1
ATOM 1457 C C . GLN A 1 183 ? 8.534 -7.711 -23.446 1.00 37.07 183 GLN A C 1
ATOM 1458 O O . GLN A 1 183 ? 9.073 -8.298 -24.387 1.00 37.38 183 GLN A O 1
ATOM 1464 N N . ARG A 1 184 ? 8.565 -6.394 -23.309 1.00 34.74 184 ARG A N 1
ATOM 1465 C CA . ARG A 1 184 ? 9.233 -5.560 -24.286 1.00 33.45 184 ARG A CA 1
ATOM 1466 C C . ARG A 1 184 ? 10.737 -5.784 -24.303 1.00 32.03 184 ARG A C 1
ATOM 1467 O O . ARG A 1 184 ? 11.348 -5.839 -25.368 1.00 30.68 184 ARG A O 1
ATOM 1475 N N . LEU A 1 185 ? 11.337 -5.925 -23.127 1.00 31.93 185 LEU A N 1
ATOM 1476 C CA . LEU A 1 185 ? 12.780 -6.121 -23.045 1.00 33.08 185 LEU A CA 1
ATOM 1477 C C . LEU A 1 185 ? 13.224 -7.480 -23.582 1.00 34.95 185 LEU A C 1
ATOM 1478 O O . LEU A 1 185 ? 14.404 -7.683 -23.866 1.00 35.78 185 LEU A O 1
ATOM 1483 N N . THR A 1 186 ? 12.275 -8.403 -23.728 1.00 35.81 186 THR A N 1
ATOM 1484 C CA . THR A 1 186 ? 12.572 -9.735 -24.253 1.00 37.12 186 THR A CA 1
ATOM 1485 C C . THR A 1 186 ? 11.917 -9.937 -25.625 1.00 39.62 186 THR A C 1
ATOM 1486 O O . THR A 1 186 ? 11.711 -11.067 -26.069 1.00 40.08 186 THR A O 1
ATOM 1490 N N . SER A 1 187 ? 11.587 -8.833 -26.288 1.00 39.72 187 SER A N 1
ATOM 1491 C CA . SER A 1 187 ? 10.971 -8.882 -27.609 1.00 40.75 187 SER A CA 1
ATOM 1492 C C . SER A 1 187 ? 11.998 -9.265 -28.680 1.00 41.02 187 SER A C 1
ATOM 1493 O O . SER A 1 187 ? 13.191 -8.997 -28.529 1.00 39.36 187 SER A O 1
ATOM 1496 N N . ALA A 1 188 ? 11.534 -9.893 -29.759 1.00 40.97 188 ALA A N 1
ATOM 1497 C CA . ALA A 1 188 ? 12.424 -10.279 -30.849 1.00 41.82 188 ALA A CA 1
ATOM 1498 C C . ALA A 1 188 ? 12.833 -9.019 -31.608 1.00 43.03 188 ALA A C 1
ATOM 1499 O O . ALA A 1 188 ? 13.857 -8.997 -32.290 1.00 45.43 188 ALA A O 1
ATOM 1501 N N . ASP A 1 189 ? 12.023 -7.970 -31.478 1.00 41.99 189 ASP A N 1
ATOM 1502 C CA . ASP A 1 189 ? 12.286 -6.693 -32.141 1.00 41.07 189 ASP A CA 1
ATOM 1503 C C . ASP A 1 189 ? 13.223 -5.825 -31.303 1.00 40.76 189 ASP A C 1
ATOM 1504 O O . ASP A 1 189 ? 12.851 -5.329 -30.242 1.00 39.38 189 ASP A O 1
ATOM 1509 N N . PRO A 1 190 ? 14.460 -5.631 -31.778 1.00 41.59 190 PRO A N 1
ATOM 1510 C CA . PRO A 1 190 ? 15.447 -4.819 -31.061 1.00 41.63 190 PRO A CA 1
ATOM 1511 C C . PRO A 1 190 ? 14.987 -3.382 -30.797 1.00 41.46 190 PRO A C 1
ATOM 1512 O O . PRO A 1 190 ? 15.381 -2.779 -29.798 1.00 41.13 190 PRO A O 1
ATOM 1516 N N . GLN A 1 191 ? 14.157 -2.842 -31.688 1.00 41.40 191 GLN A N 1
ATOM 1517 C CA . GLN A 1 191 ? 13.643 -1.478 -31.535 1.00 42.44 191 GLN A CA 1
ATOM 1518 C C . GLN A 1 191 ? 12.721 -1.403 -30.330 1.00 40.85 191 GLN A C 1
ATOM 1519 O O . GLN A 1 191 ? 12.752 -0.435 -29.566 1.00 41.26 191 GLN A O 1
ATOM 1525 N N . VAL A 1 192 ? 11.887 -2.424 -30.179 1.00 38.88 192 VAL A N 1
ATOM 1526 C CA . VAL A 1 192 ? 10.959 -2.490 -29.066 1.00 36.68 192 VAL A CA 1
ATOM 1527 C C . VAL A 1 192 ? 11.746 -2.615 -27.768 1.00 36.21 192 VAL A C 1
ATOM 1528 O O . VAL A 1 192 ? 11.398 -2.000 -26.763 1.00 35.44 192 VAL A O 1
ATOM 1532 N N . GLN A 1 193 ? 12.810 -3.409 -27.792 1.00 33.22 193 GLN A N 1
ATOM 1533 C CA . GLN A 1 193 ? 13.639 -3.576 -26.606 1.00 34.33 193 GLN A CA 1
ATOM 1534 C C . GLN A 1 193 ? 14.266 -2.244 -26.208 1.00 32.09 193 GLN A C 1
ATOM 1535 O O . GLN A 1 193 ? 14.167 -1.821 -25.061 1.00 32.40 193 GLN A O 1
ATOM 1541 N N . LEU A 1 194 ? 14.906 -1.591 -27.169 1.00 30.48 194 LEU A N 1
ATOM 1542 C CA . LEU A 1 194 ? 15.588 -0.322 -26.931 1.00 33.88 194 LEU A CA 1
ATOM 1543 C C . LEU A 1 194 ? 14.686 0.820 -26.450 1.00 32.60 194 LEU A C 1
ATOM 1544 O O . LEU A 1 194 ? 15.070 1.596 -25.575 1.00 31.50 194 LEU A O 1
ATOM 1549 N N . GLU A 1 195 ? 13.499 0.939 -27.027 1.00 32.42 195 GLU A N 1
ATOM 1550 C CA . GLU A 1 195 ? 12.594 1.998 -26.610 1.00 32.96 195 GLU A CA 1
ATOM 1551 C C . GLU A 1 195 ? 12.260 1.848 -25.124 1.00 32.20 195 GLU A C 1
ATOM 1552 O O . GLU A 1 195 ? 12.244 2.834 -24.379 1.00 29.87 195 GLU A O 1
ATOM 1558 N N . ALA A 1 196 ? 12.001 0.614 -24.695 1.00 29.21 196 ALA A N 1
ATOM 1559 C CA . ALA A 1 196 ? 11.672 0.352 -23.298 1.00 29.52 196 ALA A CA 1
ATOM 1560 C C . ALA A 1 196 ? 12.905 0.414 -22.399 1.00 29.99 196 ALA A C 1
ATOM 1561 O O . ALA A 1 196 ? 12.810 0.827 -21.240 1.00 30.77 196 ALA A O 1
ATOM 1563 N N . ALA A 1 197 ? 14.058 -0.001 -22.923 1.00 29.00 197 ALA A N 1
ATOM 1564 C CA . ALA A 1 197 ? 15.291 0.024 -22.138 1.00 28.18 197 ALA A CA 1
ATOM 1565 C C . ALA A 1 197 ? 15.615 1.466 -21.745 1.00 26.61 197 ALA A C 1
ATOM 1566 O O . ALA A 1 197 ? 15.955 1.742 -20.599 1.00 27.23 197 ALA A O 1
ATOM 1568 N N . LYS A 1 198 ? 15.504 2.378 -22.703 1.00 27.66 198 LYS A N 1
ATOM 1569 C CA . LYS A 1 198 ? 15.786 3.790 -22.458 1.00 27.58 198 LYS A CA 1
ATOM 1570 C C . LYS A 1 198 ? 14.872 4.426 -21.409 1.00 28.02 198 LYS A C 1
ATOM 1571 O O . LYS A 1 198 ? 15.343 5.144 -20.525 1.00 26.74 198 LYS A O 1
ATOM 1577 N N . LEU A 1 199 ? 13.570 4.164 -21.508 1.00 27.75 199 LEU A N 1
ATOM 1578 C CA . LEU A 1 199 ? 12.600 4.710 -20.556 1.00 27.63 199 LEU A CA 1
ATOM 1579 C C . LEU A 1 199 ? 12.874 4.194 -19.146 1.00 27.06 199 LEU A C 1
ATOM 1580 O O . LEU A 1 199 ? 12.836 4.947 -18.172 1.00 27.19 199 LEU A O 1
ATOM 1585 N N . TRP A 1 200 ? 13.147 2.898 -19.050 1.00 25.93 200 TRP A N 1
ATOM 1586 C CA . TRP A 1 200 ? 13.439 2.255 -17.780 1.00 26.03 200 TRP A CA 1
ATOM 1587 C C . TRP A 1 200 ? 14.708 2.813 -17.125 1.00 25.67 200 TRP A C 1
ATOM 1588 O O . TRP A 1 200 ? 14.715 3.136 -15.931 1.00 25.89 200 TRP A O 1
ATOM 1599 N N . SER A 1 201 ? 15.776 2.936 -17.909 1.00 25.66 201 SER A N 1
ATOM 1600 C CA . SER A 1 201 ? 17.057 3.426 -17.401 1.00 27.16 201 SER A CA 1
ATOM 1601 C C . SER A 1 201 ? 17.069 4.901 -16.998 1.00 27.11 201 SER A C 1
ATOM 1602 O O . SER A 1 201 ? 17.697 5.271 -16.000 1.00 27.56 201 SER A O 1
ATOM 1605 N N . VAL A 1 202 ? 16.393 5.742 -17.776 1.00 27.66 202 VAL A N 1
ATOM 1606 C CA . VAL A 1 202 ? 16.339 7.172 -17.476 1.00 29.53 202 VAL A CA 1
ATOM 1607 C C . VAL A 1 202 ? 15.552 7.430 -16.181 1.00 28.40 202 VAL A C 1
ATOM 1608 O O . VAL A 1 202 ? 15.868 8.348 -15.426 1.00 29.19 202 VAL A O 1
ATOM 1612 N N . TRP A 1 203 ? 14.533 6.615 -15.927 1.00 26.37 203 TRP A N 1
ATOM 1613 C CA . TRP A 1 203 ? 13.747 6.742 -14.698 1.00 25.90 203 TRP A CA 1
ATOM 1614 C C . TRP A 1 203 ? 14.707 6.653 -13.510 1.00 25.26 203 TRP A C 1
ATOM 1615 O O . TRP A 1 203 ? 14.673 7.473 -12.589 1.00 24.40 203 TRP A O 1
ATOM 1626 N N . GLU A 1 204 ? 15.584 5.663 -13.543 1.00 24.59 204 GLU A N 1
ATOM 1627 C CA . GLU A 1 204 ? 16.520 5.496 -12.459 1.00 25.54 204 GLU A CA 1
ATOM 1628 C C . GLU A 1 204 ? 17.569 6.598 -12.462 1.00 25.86 204 GLU A C 1
ATOM 1629 O O . GLU A 1 204 ? 17.875 7.174 -11.422 1.00 24.74 204 GLU A O 1
ATOM 1635 N N . GLY A 1 205 ? 18.112 6.892 -13.635 1.00 25.73 205 GLY A N 1
ATOM 1636 C CA . GLY A 1 205 ? 19.124 7.922 -13.731 1.00 26.75 205 GLY A CA 1
ATOM 1637 C C . GLY A 1 205 ? 18.719 9.263 -13.144 1.00 26.67 205 GLY A C 1
ATOM 1638 O O . GLY A 1 205 ? 19.549 9.946 -12.553 1.00 27.98 205 GLY A O 1
ATOM 1639 N N . GLU A 1 206 ? 17.449 9.636 -13.290 1.00 26.38 206 GLU A N 1
ATOM 1640 C CA . GLU A 1 206 ? 16.960 10.923 -12.791 1.00 26.19 206 GLU A CA 1
ATOM 1641 C C . GLU A 1 206 ? 16.418 10.919 -11.358 1.00 26.12 206 GLU A C 1
ATOM 1642 O O . GLU A 1 206 ? 15.966 11.954 -10.867 1.00 26.64 206 GLU A O 1
ATOM 1648 N N . THR A 1 207 ? 16.485 9.778 -10.676 1.00 21.49 207 THR A N 1
ATOM 1649 C CA . THR A 1 207 ? 15.962 9.693 -9.313 1.00 21.01 207 THR A CA 1
ATOM 1650 C C . THR A 1 207 ? 16.970 9.229 -8.260 1.00 20.50 207 THR A C 1
ATOM 1651 O O . THR A 1 207 ? 16.602 9.012 -7.105 1.00 23.63 207 THR A O 1
ATOM 1655 N N . VAL A 1 208 ? 18.240 9.104 -8.638 1.00 22.03 208 VAL A N 1
ATOM 1656 C CA . VAL A 1 208 ? 19.258 8.644 -7.696 1.00 22.05 208 VAL A CA 1
ATOM 1657 C C . VAL A 1 208 ? 20.066 9.730 -6.980 1.00 22.68 208 VAL A C 1
ATOM 1658 O O . VAL A 1 208 ? 20.913 9.414 -6.145 1.00 23.11 208 VAL A O 1
ATOM 1662 N N . THR A 1 209 ? 19.794 10.997 -7.286 1.00 22.59 209 THR A N 1
ATOM 1663 C CA . THR A 1 209 ? 20.501 12.110 -6.643 1.00 25.57 209 THR A CA 1
ATOM 1664 C C . THR A 1 209 ? 19.489 13.088 -6.045 1.00 24.71 209 THR A C 1
ATOM 1665 O O . THR A 1 209 ? 18.376 13.222 -6.551 1.00 24.59 209 THR A O 1
ATOM 1669 N N . LEU A 1 210 ? 19.868 13.771 -4.971 1.00 23.48 210 LEU A N 1
ATOM 1670 C CA . LEU A 1 210 ? 18.949 14.715 -4.347 1.00 26.60 210 LEU A CA 1
ATOM 1671 C C . LEU A 1 210 ? 18.491 15.741 -5.376 1.00 26.84 210 LEU A C 1
ATOM 1672 O O . LEU A 1 210 ? 17.291 15.909 -5.619 1.00 25.02 210 LEU A O 1
ATOM 1677 N N . LEU A 1 211 ? 19.459 16.408 -5.995 1.00 28.39 211 LEU A N 1
ATOM 1678 C CA . LEU A 1 211 ? 19.171 17.415 -7.008 1.00 30.94 211 LEU A CA 1
ATOM 1679 C C . LEU A 1 211 ? 19.386 16.852 -8.398 1.00 32.05 211 LEU A C 1
ATOM 1680 O O . LEU A 1 211 ? 20.127 15.884 -8.577 1.00 31.49 211 LEU A O 1
ATOM 1685 N N . PRO A 1 212 ? 18.738 17.457 -9.406 1.00 34.22 212 PRO A N 1
ATOM 1686 C CA . PRO A 1 212 ? 18.874 17.001 -10.791 1.00 36.17 212 PRO A CA 1
ATOM 1687 C C . PRO A 1 212 ? 20.336 17.081 -11.195 1.00 40.87 212 PRO A C 1
ATOM 1688 O O . PRO A 1 212 ? 21.033 18.039 -10.854 1.00 39.10 212 PRO A O 1
ATOM 1692 N N . SER A 1 213 ? 20.796 16.065 -11.914 1.00 45.08 213 SER A N 1
ATOM 1693 C CA . SER A 1 213 ? 22.180 15.998 -12.357 1.00 50.17 213 SER A CA 1
ATOM 1694 C C . SER A 1 213 ? 22.273 15.839 -13.868 1.00 52.14 213 SER A C 1
ATOM 1695 O O . SER A 1 213 ? 21.358 15.307 -14.501 1.00 50.94 213 SER A O 1
ATOM 1698 N N . ARG A 1 214 ? 23.377 16.314 -14.442 1.00 55.14 214 ARG A N 1
ATOM 1699 C CA . ARG A 1 214 ? 23.597 16.189 -15.880 1.00 58.33 214 ARG A CA 1
ATOM 1700 C C . ARG A 1 214 ? 24.064 14.766 -16.160 1.00 58.07 214 ARG A C 1
ATOM 1701 O O . ARG A 1 214 ? 24.045 14.309 -17.299 1.00 59.77 214 ARG A O 1
ATOM 1709 N N . GLU A 1 215 ? 24.481 14.073 -15.105 1.00 58.05 215 GLU A N 1
ATOM 1710 C CA . GLU A 1 215 ? 24.941 12.694 -15.215 1.00 58.39 215 GLU A CA 1
ATOM 1711 C C . GLU A 1 215 ? 23.825 11.779 -15.711 1.00 56.17 215 GLU A C 1
ATOM 1712 O O . GLU A 1 215 ? 24.076 10.818 -16.432 1.00 55.53 215 GLU A O 1
ATOM 1718 N N . SER A 1 216 ? 22.594 12.092 -15.321 1.00 53.34 216 SER A N 1
ATOM 1719 C CA . SER A 1 216 ? 21.437 11.288 -15.692 1.00 50.84 216 SER A CA 1
ATOM 1720 C C . SER A 1 216 ? 21.311 10.970 -17.181 1.00 49.97 216 SER A C 1
ATOM 1721 O O . SER A 1 216 ? 20.900 9.868 -17.547 1.00 49.13 216 SER A O 1
ATOM 1724 N N . ALA A 1 217 ? 21.664 11.922 -18.041 1.00 48.68 217 ALA A N 1
ATOM 1725 C CA . ALA A 1 217 ? 21.556 11.714 -19.485 1.00 46.39 217 ALA A CA 1
ATOM 1726 C C . ALA A 1 217 ? 22.308 10.480 -19.996 1.00 44.52 217 ALA A C 1
ATOM 1727 O O . ALA A 1 217 ? 21.890 9.853 -20.968 1.00 43.83 217 ALA A O 1
ATOM 1729 N N . SER A 1 218 ? 23.410 10.126 -19.346 1.00 41.77 218 SER A N 1
ATOM 1730 C CA . SER A 1 218 ? 24.183 8.965 -19.775 1.00 41.96 218 SER A CA 1
ATOM 1731 C C . SER A 1 218 ? 23.420 7.645 -19.621 1.00 41.24 218 SER A C 1
ATOM 1732 O O . SER A 1 218 ? 23.779 6.638 -20.241 1.00 40.11 218 SER A O 1
ATOM 1735 N N . PHE A 1 219 ? 22.372 7.645 -18.798 1.00 39.06 219 PHE A N 1
ATOM 1736 C CA . PHE A 1 219 ? 21.576 6.438 -18.592 1.00 37.38 219 PHE A CA 1
ATOM 1737 C C . PHE A 1 219 ? 20.771 6.112 -19.839 1.00 38.08 219 PHE A C 1
ATOM 1738 O O . PHE A 1 219 ? 20.291 4.991 -20.001 1.00 38.87 219 PHE A O 1
ATOM 1746 N N . GLY A 1 220 ? 20.629 7.101 -20.717 1.00 38.63 220 GLY A N 1
ATOM 1747 C CA . GLY A 1 220 ? 19.882 6.906 -21.944 1.00 39.35 220 GLY A CA 1
ATOM 1748 C C . GLY A 1 220 ? 20.705 6.413 -23.121 1.00 41.98 220 GLY A C 1
ATOM 1749 O O . GLY A 1 220 ? 20.152 6.175 -24.198 1.00 41.28 220 GLY A O 1
ATOM 1750 N N . GLU A 1 221 ? 22.017 6.263 -22.931 1.00 43.82 221 GLU A N 1
ATOM 1751 C CA . GLU A 1 221 ? 22.887 5.781 -24.005 1.00 46.51 221 GLU A CA 1
ATOM 1752 C C . GLU A 1 221 ? 22.517 4.355 -24.386 1.00 45.31 221 GLU A C 1
ATOM 1753 O O . GLU A 1 221 ? 22.495 3.460 -23.545 1.00 45.14 221 GLU A O 1
ATOM 1759 N N . ASP A 1 222 ? 22.236 4.167 -25.670 1.00 44.95 222 ASP A N 1
ATOM 1760 C CA . ASP A 1 222 ? 21.818 2.890 -26.239 1.00 44.23 222 ASP A CA 1
ATOM 1761 C C . ASP A 1 222 ? 22.403 1.598 -25.684 1.00 42.87 222 ASP A C 1
ATOM 1762 O O . ASP A 1 222 ? 21.671 0.764 -25.160 1.00 42.26 222 ASP A O 1
ATOM 1767 N N . ASP A 1 223 ? 23.712 1.415 -25.803 1.00 42.82 223 ASP A N 1
ATOM 1768 C CA . ASP A 1 223 ? 24.328 0.186 -25.319 1.00 43.60 223 ASP A CA 1
ATOM 1769 C C . ASP A 1 223 ? 24.229 -0.016 -23.812 1.00 40.16 223 ASP A C 1
ATOM 1770 O O . ASP A 1 223 ? 23.924 -1.118 -23.346 1.00 40.01 223 ASP A O 1
ATOM 1775 N N . PHE A 1 224 ? 24.486 1.040 -23.052 1.00 36.70 224 PHE A N 1
ATOM 1776 C CA . PHE A 1 224 ? 24.395 0.954 -21.603 1.00 33.66 224 PHE A CA 1
ATOM 1777 C C . PHE A 1 224 ? 22.974 0.591 -21.173 1.00 32.53 224 PHE A C 1
ATOM 1778 O O . PHE A 1 224 ? 22.758 -0.379 -20.439 1.00 32.86 224 PHE A O 1
ATOM 1786 N N . ALA A 1 225 ? 22.013 1.381 -21.642 1.00 29.95 225 ALA A N 1
ATOM 1787 C CA . ALA A 1 225 ? 20.608 1.201 -21.291 1.00 29.50 225 ALA A CA 1
ATOM 1788 C C . ALA A 1 225 ? 20.048 -0.172 -21.624 1.00 29.63 225 ALA A C 1
ATOM 1789 O O . ALA A 1 225 ? 19.260 -0.737 -20.863 1.00 29.45 225 ALA A O 1
ATOM 1791 N N . LEU A 1 226 ? 20.443 -0.699 -22.774 1.00 29.72 226 LEU A N 1
ATOM 1792 C CA . LEU A 1 226 ? 19.964 -1.995 -23.220 1.00 30.30 226 LEU A CA 1
ATOM 1793 C C . LEU A 1 226 ? 20.331 -3.097 -22.230 1.00 30.02 226 LEU A C 1
ATOM 1794 O O . LEU A 1 226 ? 19.482 -3.889 -21.822 1.00 29.17 226 LEU A O 1
ATOM 1799 N N . ALA A 1 227 ? 21.596 -3.139 -21.830 1.00 28.93 227 ALA A N 1
ATOM 1800 C CA . ALA A 1 227 ? 22.052 -4.164 -20.903 1.00 28.30 227 ALA A CA 1
ATOM 1801 C C . ALA A 1 227 ? 21.543 -3.890 -19.494 1.00 28.82 227 ALA A C 1
ATOM 1802 O O . ALA A 1 227 ? 21.146 -4.811 -18.781 1.00 28.69 227 ALA A O 1
ATOM 1804 N N . PHE A 1 228 ? 21.570 -2.618 -19.102 1.00 28.12 228 PHE A N 1
ATOM 1805 C CA . PHE A 1 228 ? 21.117 -2.186 -17.782 1.00 28.12 228 PHE A CA 1
ATOM 1806 C C . PHE A 1 228 ? 19.684 -2.646 -17.531 1.00 27.85 228 PHE A C 1
ATOM 1807 O O . PHE A 1 228 ? 19.422 -3.406 -16.595 1.00 25.97 228 PHE A O 1
ATOM 1815 N N . ALA A 1 229 ? 18.764 -2.190 -18.376 1.00 26.09 229 ALA A N 1
ATOM 1816 C CA . ALA A 1 229 ? 17.355 -2.541 -18.240 1.00 27.29 229 ALA A CA 1
ATOM 1817 C C . ALA A 1 229 ? 17.097 -4.049 -18.345 1.00 27.87 229 ALA A C 1
ATOM 1818 O O . ALA A 1 229 ? 16.385 -4.614 -17.521 1.00 26.67 229 ALA A O 1
ATOM 1820 N N . ARG A 1 230 ? 17.668 -4.698 -19.358 1.00 29.46 230 ARG A N 1
ATOM 1821 C CA . ARG A 1 230 ? 17.464 -6.134 -19.532 1.00 30.37 230 ARG A CA 1
ATOM 1822 C C . ARG A 1 230 ? 17.886 -6.922 -18.305 1.00 29.82 230 ARG A C 1
ATOM 1823 O O . ARG A 1 230 ? 17.134 -7.757 -17.809 1.00 30.49 230 ARG A O 1
ATOM 1831 N N . ILE A 1 231 ? 19.091 -6.645 -17.817 1.00 28.40 231 ILE A N 1
ATOM 1832 C CA . ILE A 1 231 ? 19.626 -7.332 -16.651 1.00 28.22 231 ILE A CA 1
ATOM 1833 C C . ILE A 1 231 ? 18.861 -7.011 -15.366 1.00 28.14 231 ILE A C 1
ATOM 1834 O O . ILE A 1 231 ? 18.503 -7.916 -14.617 1.00 28.35 231 ILE A O 1
ATOM 1839 N N . GLU A 1 232 ? 18.599 -5.733 -15.104 1.00 28.88 232 GLU A N 1
ATOM 1840 C CA . GLU A 1 232 ? 17.841 -5.361 -13.908 1.00 29.26 232 GLU A CA 1
ATOM 1841 C C . GLU A 1 232 ? 16.472 -6.038 -13.896 1.00 29.54 232 GLU A C 1
ATOM 1842 O O . GLU A 1 232 ? 16.100 -6.715 -12.938 1.00 29.61 232 GLU A O 1
ATOM 1848 N N . ASN A 1 233 ? 15.726 -5.837 -14.977 1.00 29.85 233 ASN A N 1
ATOM 1849 C CA . ASN A 1 233 ? 14.393 -6.399 -15.103 1.00 30.42 233 ASN A CA 1
ATOM 1850 C C . ASN A 1 233 ? 14.389 -7.920 -14.981 1.00 30.27 233 ASN A C 1
ATOM 1851 O O . ASN A 1 233 ? 13.452 -8.511 -14.451 1.00 31.58 233 ASN A O 1
ATOM 1856 N N . HIS A 1 234 ? 15.447 -8.548 -15.471 1.00 29.40 234 HIS A N 1
ATOM 1857 C CA . HIS A 1 234 ? 15.579 -9.994 -15.404 1.00 28.47 234 HIS A CA 1
ATOM 1858 C C . HIS A 1 234 ? 15.691 -10.424 -13.944 1.00 29.28 234 HIS A C 1
ATOM 1859 O O . HIS A 1 234 ? 15.018 -11.356 -13.502 1.00 28.76 234 HIS A O 1
ATOM 1866 N N . TYR A 1 235 ? 16.550 -9.744 -13.194 1.00 28.17 235 TYR A N 1
ATOM 1867 C CA . TYR A 1 235 ? 16.739 -10.074 -11.789 1.00 29.35 235 TYR A CA 1
ATOM 1868 C C . TYR A 1 235 ? 15.500 -9.811 -10.946 1.00 28.70 235 TYR A C 1
ATOM 1869 O O . TYR A 1 235 ? 15.179 -10.587 -10.048 1.00 31.17 235 TYR A O 1
ATOM 1878 N N . PHE A 1 236 ? 14.795 -8.727 -11.240 1.00 28.88 236 PHE A N 1
ATOM 1879 C CA . PHE A 1 236 ? 13.601 -8.391 -10.483 1.00 30.67 236 PHE A CA 1
ATOM 1880 C C . PHE A 1 236 ? 12.457 -9.319 -10.835 1.00 33.03 236 PHE A C 1
ATOM 1881 O O . PHE A 1 236 ? 11.617 -9.616 -9.992 1.00 32.50 236 PHE A O 1
ATOM 1889 N N . THR A 1 237 ? 12.426 -9.777 -12.081 1.00 34.95 237 THR A N 1
ATOM 1890 C CA . THR A 1 237 ? 11.389 -10.704 -12.512 1.00 37.36 237 THR A CA 1
ATOM 1891 C C . THR A 1 237 ? 11.517 -12.016 -11.733 1.00 37.35 237 THR A C 1
ATOM 1892 O O . THR A 1 237 ? 10.516 -12.671 -11.446 1.00 40.11 237 THR A O 1
ATOM 1896 N N . HIS A 1 238 ? 12.747 -12.388 -11.382 1.00 36.96 238 HIS A N 1
ATOM 1897 C CA . HIS A 1 238 ? 13.000 -13.628 -10.643 1.00 37.32 238 HIS A CA 1
ATOM 1898 C C . HIS A 1 238 ? 13.227 -13.424 -9.146 1.00 36.73 238 HIS A C 1
ATOM 1899 O O . HIS A 1 238 ? 13.735 -14.315 -8.460 1.00 35.38 238 HIS A O 1
ATOM 1906 N N . LEU A 1 239 ? 12.851 -12.250 -8.648 1.00 36.01 239 LEU A N 1
ATOM 1907 C CA . LEU A 1 239 ? 13.002 -11.918 -7.237 1.00 35.62 239 LEU A CA 1
ATOM 1908 C C . LEU A 1 239 ? 14.425 -12.121 -6.722 1.00 34.69 239 LEU A C 1
ATOM 1909 O O . LEU A 1 239 ? 14.637 -12.627 -5.619 1.00 32.33 239 LEU A O 1
ATOM 1914 N N . GLY A 1 240 ? 15.399 -11.712 -7.527 1.00 35.30 240 GLY A N 1
ATOM 1915 C CA . GLY A 1 240 ? 16.788 -11.846 -7.134 1.00 35.53 240 GLY A CA 1
ATOM 1916 C C . GLY A 1 240 ? 17.253 -13.277 -6.963 1.00 36.87 240 GLY A C 1
ATOM 1917 O O . GLY A 1 240 ? 18.336 -13.521 -6.436 1.00 37.07 240 GLY A O 1
ATOM 1918 N N . PHE A 1 241 ? 16.444 -14.230 -7.413 1.00 38.34 241 PHE A N 1
ATOM 1919 C CA . PHE A 1 241 ? 16.793 -15.644 -7.296 1.00 39.61 241 PHE A CA 1
ATOM 1920 C C . PHE A 1 241 ? 16.986 -16.044 -5.834 1.00 40.84 241 PHE A C 1
ATOM 1921 O O . PHE A 1 241 ? 17.814 -16.903 -5.516 1.00 42.57 241 PHE A O 1
ATOM 1929 N N . LEU A 1 242 ? 16.222 -15.413 -4.946 1.00 40.73 242 LEU A N 1
ATOM 1930 C CA . LEU A 1 242 ? 16.283 -15.717 -3.518 1.00 41.26 242 LEU A CA 1
ATOM 1931 C C . LEU A 1 242 ? 15.210 -16.768 -3.247 1.00 42.47 242 LEU A C 1
ATOM 1932 O O . LEU A 1 242 ? 14.213 -16.827 -3.962 1.00 41.93 242 LEU A O 1
ATOM 1937 N N . GLU A 1 243 ? 15.402 -17.598 -2.228 1.00 45.06 243 GLU A N 1
ATOM 1938 C CA . GLU A 1 243 ? 14.408 -18.629 -1.935 1.00 47.27 243 GLU A CA 1
ATOM 1939 C C . GLU A 1 243 ? 13.214 -18.119 -1.131 1.00 46.54 243 GLU A C 1
ATOM 1940 O O . GLU A 1 243 ? 12.159 -18.757 -1.097 1.00 47.38 243 GLU A O 1
ATOM 1946 N N . SER A 1 244 ? 13.378 -16.966 -0.491 1.00 44.69 244 SER A N 1
ATOM 1947 C CA . SER A 1 244 ? 12.287 -16.359 0.265 1.00 43.36 244 SER A CA 1
ATOM 1948 C C . SER A 1 244 ? 12.487 -14.842 0.291 1.00 41.95 244 SER A C 1
ATOM 1949 O O . SER A 1 244 ? 13.614 -14.348 0.187 1.00 40.41 244 SER A O 1
ATOM 1952 N N . ASP A 1 245 ? 11.382 -14.119 0.428 1.00 40.80 245 ASP A N 1
ATOM 1953 C CA . ASP A 1 245 ? 11.382 -12.663 0.435 1.00 40.93 245 ASP A CA 1
ATOM 1954 C C . ASP A 1 245 ? 12.478 -12.005 1.272 1.00 40.38 245 ASP A C 1
ATOM 1955 O O . ASP A 1 245 ? 13.188 -11.125 0.789 1.00 40.64 245 ASP A O 1
ATOM 1960 N N . ASP A 1 246 ? 12.628 -12.435 2.518 1.00 40.70 246 ASP A N 1
ATOM 1961 C CA . ASP A 1 246 ? 13.630 -11.839 3.394 1.00 41.38 246 ASP A CA 1
ATOM 1962 C C . ASP A 1 246 ? 14.869 -12.695 3.642 1.00 39.65 246 ASP A C 1
ATOM 1963 O O . ASP A 1 246 ? 15.443 -12.659 4.731 1.00 40.72 246 ASP A O 1
ATOM 1968 N N . GLN A 1 247 ? 15.297 -13.443 2.634 1.00 38.09 247 GLN A N 1
ATOM 1969 C CA . GLN A 1 247 ? 16.468 -14.298 2.785 1.00 36.68 247 GLN A CA 1
ATOM 1970 C C . GLN A 1 247 ? 17.691 -13.563 3.313 1.00 35.77 247 GLN A C 1
ATOM 1971 O O . GLN A 1 247 ? 18.325 -14.006 4.272 1.00 31.60 247 GLN A O 1
ATOM 1977 N N . LEU A 1 248 ? 18.022 -12.441 2.682 1.00 35.95 248 LEU A N 1
ATOM 1978 C CA . LEU A 1 248 ? 19.193 -11.672 3.078 1.00 36.57 248 LEU A CA 1
ATOM 1979 C C . LEU A 1 248 ? 19.127 -11.117 4.493 1.00 37.42 248 LEU A C 1
ATOM 1980 O O . LEU A 1 248 ? 20.162 -10.880 5.110 1.00 39.15 248 LEU A O 1
ATOM 1985 N N . LEU A 1 249 ? 17.924 -10.908 5.016 1.00 37.74 249 LEU A N 1
ATOM 1986 C CA . LEU A 1 249 ? 17.804 -10.391 6.375 1.00 38.97 249 LEU A CA 1
ATOM 1987 C C . LEU A 1 249 ? 17.839 -11.499 7.424 1.00 39.95 249 LEU A C 1
ATOM 1988 O O . LEU A 1 249 ? 18.426 -11.327 8.490 1.00 39.93 249 LEU A O 1
ATOM 1993 N N . ARG A 1 250 ? 17.228 -12.642 7.132 1.00 42.44 250 ARG A N 1
ATOM 1994 C CA . ARG A 1 250 ? 17.228 -13.708 8.123 1.00 45.37 250 ARG A CA 1
ATOM 1995 C C . ARG A 1 250 ? 18.546 -14.471 8.202 1.00 44.56 250 ARG A C 1
ATOM 1996 O O . ARG A 1 250 ? 18.762 -15.223 9.147 1.00 45.44 250 ARG A O 1
ATOM 2004 N N . ASN A 1 251 ? 19.433 -14.276 7.229 1.00 42.73 251 ASN A N 1
ATOM 2005 C CA . ASN A 1 251 ? 20.723 -14.955 7.261 1.00 42.06 251 ASN A CA 1
ATOM 2006 C C . ASN A 1 251 ? 21.835 -14.048 7.767 1.00 41.72 251 ASN A C 1
ATOM 2007 O O . ASN A 1 251 ? 23.019 -14.376 7.662 1.00 41.06 251 ASN A O 1
ATOM 2012 N N . VAL A 1 252 ? 21.446 -12.903 8.322 1.00 41.52 252 VAL A N 1
ATOM 2013 C CA . VAL A 1 252 ? 22.407 -11.952 8.870 1.00 41.97 252 VAL A CA 1
ATOM 2014 C C . VAL A 1 252 ? 23.229 -12.565 10.009 1.00 42.69 252 VAL A C 1
ATOM 2015 O O . VAL A 1 252 ? 24.404 -12.230 10.183 1.00 43.33 252 VAL A O 1
ATOM 2019 N N . PRO A 1 253 ? 22.624 -13.464 10.807 1.00 44.34 253 PRO A N 1
ATOM 2020 C CA . PRO A 1 253 ? 23.379 -14.077 11.905 1.00 44.83 253 PRO A CA 1
ATOM 2021 C C . PRO A 1 253 ? 24.713 -14.648 11.436 1.00 45.30 253 PRO A C 1
ATOM 2022 O O . PRO A 1 253 ? 25.696 -14.639 12.172 1.00 46.37 253 PRO A O 1
ATOM 2026 N N . LEU A 1 254 ? 24.736 -15.127 10.195 1.00 46.41 254 LEU A N 1
ATOM 2027 C CA . LEU A 1 254 ? 25.930 -15.722 9.604 1.00 45.62 254 LEU A CA 1
ATOM 2028 C C . LEU A 1 254 ? 27.082 -14.747 9.410 1.00 44.45 254 LEU A C 1
ATOM 2029 O O . LEU A 1 254 ? 28.226 -15.165 9.236 1.00 43.81 254 LEU A O 1
ATOM 2034 N N . ILE A 1 255 ? 26.796 -13.449 9.447 1.00 43.55 255 ILE A N 1
ATOM 2035 C CA . ILE A 1 255 ? 27.847 -12.461 9.226 1.00 42.83 255 ILE A CA 1
ATOM 2036 C C . ILE A 1 255 ? 27.951 -11.374 10.280 1.00 41.71 255 ILE A C 1
ATOM 2037 O O . ILE A 1 255 ? 28.701 -10.424 10.109 1.00 41.05 255 ILE A O 1
ATOM 2042 N N . ARG A 1 256 ? 27.208 -11.508 11.370 1.00 42.93 256 ARG A N 1
ATOM 2043 C CA . ARG A 1 256 ? 27.239 -10.491 12.413 1.00 43.12 256 ARG A CA 1
ATOM 2044 C C . ARG A 1 256 ? 28.615 -10.256 13.012 1.00 42.33 256 ARG A C 1
ATOM 2045 O O . ARG A 1 256 ? 28.899 -9.167 13.506 1.00 42.50 256 ARG A O 1
ATOM 2053 N N . HIS A 1 257 ? 29.474 -11.267 12.959 1.00 41.31 257 HIS A N 1
ATOM 2054 C CA . HIS A 1 257 ? 30.820 -11.149 13.519 1.00 41.74 257 HIS A CA 1
ATOM 2055 C C . HIS A 1 257 ? 31.750 -10.361 12.602 1.00 41.41 257 HIS A C 1
ATOM 2056 O O . HIS A 1 257 ? 32.890 -10.073 12.964 1.00 41.49 257 HIS A O 1
ATOM 2063 N N . ILE A 1 258 ? 31.269 -10.018 11.412 1.00 41.26 258 ILE A N 1
ATOM 2064 C CA . ILE A 1 258 ? 32.086 -9.278 10.457 1.00 40.62 258 ILE A CA 1
ATOM 2065 C C . ILE A 1 258 ? 31.934 -7.770 10.622 1.00 40.19 258 ILE A C 1
ATOM 2066 O O . ILE A 1 258 ? 30.818 -7.249 10.628 1.00 41.39 258 ILE A O 1
ATOM 2071 N N . PRO A 1 259 ? 33.060 -7.045 10.754 1.00 39.24 259 PRO A N 1
ATOM 2072 C CA . PRO A 1 259 ? 33.032 -5.588 10.916 1.00 39.10 259 PRO A CA 1
ATOM 2073 C C . PRO A 1 259 ? 32.363 -4.930 9.713 1.00 39.10 259 PRO A C 1
ATOM 2074 O O . PRO A 1 259 ? 32.769 -5.153 8.572 1.00 37.91 259 PRO A O 1
ATOM 2078 N N . ALA A 1 260 ? 31.347 -4.111 9.962 1.00 37.78 260 ALA A N 1
ATOM 2079 C CA . ALA A 1 260 ? 30.654 -3.465 8.859 1.00 35.76 260 ALA A CA 1
ATOM 2080 C C . ALA A 1 260 ? 30.223 -2.032 9.116 1.00 34.77 260 ALA A C 1
ATOM 2081 O O . ALA A 1 260 ? 29.971 -1.627 10.252 1.00 33.74 260 ALA A O 1
ATOM 2083 N N . VAL A 1 261 ? 30.142 -1.270 8.031 1.00 33.44 261 VAL A N 1
ATOM 2084 C CA . VAL A 1 261 ? 29.709 0.116 8.077 1.00 31.68 261 VAL A CA 1
ATOM 2085 C C . VAL A 1 261 ? 28.583 0.270 7.051 1.00 32.48 261 VAL A C 1
ATOM 2086 O O . VAL A 1 261 ? 28.719 -0.150 5.897 1.00 29.77 261 VAL A O 1
ATOM 2090 N N . ILE A 1 262 ? 27.468 0.854 7.484 1.00 30.85 262 ILE A N 1
ATOM 2091 C CA . ILE A 1 262 ? 26.313 1.053 6.615 1.00 29.77 262 ILE A CA 1
ATOM 2092 C C . ILE A 1 262 ? 26.056 2.538 6.417 1.00 29.85 262 ILE A C 1
ATOM 2093 O O . ILE A 1 262 ? 25.853 3.275 7.378 1.00 29.78 262 ILE A O 1
ATOM 2098 N N . VAL A 1 263 ? 26.075 2.977 5.166 1.00 28.14 263 VAL A N 1
ATOM 2099 C CA . VAL A 1 263 ? 25.849 4.379 4.847 1.00 28.17 263 VAL A CA 1
ATOM 2100 C C . VAL A 1 263 ? 24.616 4.462 3.963 1.00 29.04 263 VAL A C 1
ATOM 2101 O O . VAL A 1 263 ? 24.553 3.817 2.913 1.00 27.26 263 VAL A O 1
ATOM 2105 N N . HIS A 1 264 ? 23.629 5.251 4.384 1.00 26.94 264 HIS A N 1
ATOM 2106 C CA . HIS A 1 264 ? 22.398 5.367 3.610 1.00 25.50 264 HIS A CA 1
ATOM 2107 C C . HIS A 1 264 ? 21.849 6.794 3.631 1.00 25.73 264 HIS A C 1
ATOM 2108 O O . HIS A 1 264 ? 21.740 7.415 4.688 1.00 25.41 264 HIS A O 1
ATOM 2115 N N . GLY A 1 265 ? 21.507 7.305 2.456 1.00 24.40 265 GLY A N 1
ATOM 2116 C CA . GLY A 1 265 ? 20.970 8.645 2.364 1.00 23.47 265 GLY A CA 1
ATOM 2117 C C . GLY A 1 265 ? 19.545 8.706 2.873 1.00 23.74 265 GLY A C 1
ATOM 2118 O O . GLY A 1 265 ? 18.746 7.810 2.605 1.00 22.73 265 GLY A O 1
ATOM 2119 N N . ARG A 1 266 ? 19.232 9.769 3.611 1.00 23.35 266 ARG A N 1
ATOM 2120 C CA . ARG A 1 266 ? 17.899 9.973 4.171 1.00 22.96 266 ARG A CA 1
ATOM 2121 C C . ARG A 1 266 ? 16.829 10.006 3.080 1.00 21.28 266 ARG A C 1
ATOM 2122 O O . ARG A 1 266 ? 15.765 9.397 3.221 1.00 24.21 266 ARG A O 1
ATOM 2130 N N . TYR A 1 267 ? 17.117 10.722 1.996 1.00 21.42 267 TYR A N 1
ATOM 2131 C CA . TYR A 1 267 ? 16.176 10.871 0.889 1.00 19.43 267 TYR A CA 1
ATOM 2132 C C . TYR A 1 267 ? 16.478 9.982 -0.319 1.00 20.03 267 TYR A C 1
ATOM 2133 O O . TYR A 1 267 ? 16.193 10.340 -1.467 1.00 18.31 267 TYR A O 1
ATOM 2142 N N . ASP A 1 268 ? 17.062 8.818 -0.048 1.00 21.74 268 ASP A N 1
ATOM 2143 C CA . ASP A 1 268 ? 17.367 7.848 -1.094 1.00 20.91 268 ASP A CA 1
ATOM 2144 C C . ASP A 1 268 ? 15.989 7.426 -1.625 1.00 21.81 268 ASP A C 1
ATOM 2145 O O . ASP A 1 268 ? 15.166 6.895 -0.877 1.00 22.64 268 ASP A O 1
ATOM 2150 N N . MET A 1 269 ? 15.730 7.698 -2.901 1.00 21.34 269 MET A N 1
ATOM 2151 C CA . MET A 1 269 ? 14.448 7.368 -3.522 1.00 21.67 269 MET A CA 1
ATOM 2152 C C . MET A 1 269 ? 14.418 6.000 -4.214 1.00 23.08 269 MET A C 1
ATOM 2153 O O . MET A 1 269 ? 13.349 5.497 -4.558 1.00 21.71 269 MET A O 1
ATOM 2158 N N . ALA A 1 270 ? 15.584 5.401 -4.422 1.00 20.92 270 ALA A N 1
ATOM 2159 C CA . ALA A 1 270 ? 15.653 4.094 -5.075 1.00 23.37 270 ALA A CA 1
ATOM 2160 C C . ALA A 1 270 ? 15.529 2.972 -4.048 1.00 23.41 270 ALA A C 1
ATOM 2161 O O . ALA A 1 270 ? 14.896 1.952 -4.310 1.00 22.22 270 ALA A O 1
ATOM 2163 N N . CYS A 1 271 ? 16.141 3.176 -2.885 1.00 23.16 271 CYS A N 1
ATOM 2164 C CA . CYS A 1 271 ? 16.124 2.214 -1.784 1.00 24.25 271 CYS A CA 1
ATOM 2165 C C . CYS A 1 271 ? 15.841 2.992 -0.503 1.00 24.90 271 CYS A C 1
ATOM 2166 O O . CYS A 1 271 ? 16.664 3.785 -0.060 1.00 21.75 271 CYS A O 1
ATOM 2169 N N . GLN A 1 272 ? 14.683 2.755 0.097 1.00 24.34 272 GLN A N 1
ATOM 2170 C CA . GLN A 1 272 ? 14.311 3.462 1.306 1.00 23.74 272 GLN A CA 1
ATOM 2171 C C . GLN A 1 272 ? 15.221 3.179 2.480 1.00 23.42 272 GLN A C 1
ATOM 2172 O O . GLN A 1 272 ? 15.690 2.046 2.670 1.00 23.24 272 GLN A O 1
ATOM 2178 N N . VAL A 1 273 ? 15.474 4.226 3.263 1.00 22.89 273 VAL A N 1
ATOM 2179 C CA . VAL A 1 273 ? 16.339 4.121 4.424 1.00 23.58 273 VAL A CA 1
ATOM 2180 C C . VAL A 1 273 ? 15.833 3.042 5.391 1.00 23.41 273 VAL A C 1
ATOM 2181 O O . VAL A 1 273 ? 16.598 2.512 6.203 1.00 23.66 273 VAL A O 1
ATOM 2185 N N . GLN A 1 274 ? 14.556 2.691 5.273 1.00 23.02 274 GLN A N 1
ATOM 2186 C CA . GLN A 1 274 ? 13.958 1.633 6.097 1.00 24.05 274 GLN A CA 1
ATOM 2187 C C . GLN A 1 274 ? 14.763 0.337 5.946 1.00 25.08 274 GLN A C 1
ATOM 2188 O O . GLN A 1 274 ? 14.900 -0.432 6.899 1.00 25.39 274 GLN A O 1
ATOM 2194 N N . ASN A 1 275 ? 15.264 0.084 4.736 1.00 23.97 275 ASN A N 1
ATOM 2195 C CA . ASN A 1 275 ? 16.049 -1.122 4.475 1.00 25.31 275 ASN A CA 1
ATOM 2196 C C . ASN A 1 275 ? 17.306 -1.129 5.334 1.00 25.22 275 ASN A C 1
ATOM 2197 O O . ASN A 1 275 ? 17.681 -2.159 5.890 1.00 25.68 275 ASN A O 1
ATOM 2202 N N . ALA A 1 276 ? 17.962 0.024 5.427 1.00 24.41 276 ALA A N 1
ATOM 2203 C CA . ALA A 1 276 ? 19.177 0.155 6.227 1.00 24.77 276 ALA A CA 1
ATOM 2204 C C . ALA A 1 276 ? 18.854 0.027 7.719 1.00 25.77 276 ALA A C 1
ATOM 2205 O O . ALA A 1 276 ? 19.630 -0.531 8.493 1.00 27.00 276 ALA A O 1
ATOM 2207 N N . TRP A 1 277 ? 17.696 0.548 8.114 1.00 28.05 277 TRP A N 1
ATOM 2208 C CA . TRP A 1 277 ? 17.266 0.498 9.504 1.00 27.31 277 TRP A CA 1
ATOM 2209 C C . TRP A 1 277 ? 16.965 -0.950 9.884 1.00 27.75 277 TRP A C 1
ATOM 2210 O O . TRP A 1 277 ? 17.339 -1.414 10.962 1.00 27.90 277 TRP A O 1
ATOM 2221 N N . ASP A 1 278 ? 16.290 -1.658 8.989 1.00 27.40 278 ASP A N 1
ATOM 2222 C CA . ASP A 1 278 ? 15.951 -3.053 9.219 1.00 28.57 278 ASP A CA 1
ATOM 2223 C C . ASP A 1 278 ? 17.215 -3.890 9.364 1.00 29.67 278 ASP A C 1
ATOM 2224 O O . ASP A 1 278 ? 17.293 -4.755 10.237 1.00 30.99 278 ASP A O 1
ATOM 2229 N N . LEU A 1 279 ? 18.198 -3.638 8.505 1.00 28.65 279 LEU A N 1
ATOM 2230 C CA . LEU A 1 279 ? 19.453 -4.374 8.556 1.00 29.47 279 LEU A CA 1
ATOM 2231 C C . LEU A 1 279 ? 20.201 -4.101 9.858 1.00 30.43 279 LEU A C 1
ATOM 2232 O O . LEU A 1 279 ? 20.697 -5.028 10.500 1.00 29.09 279 LEU A O 1
ATOM 2237 N N . ALA A 1 280 ? 20.284 -2.828 10.241 1.00 30.84 280 ALA A N 1
ATOM 2238 C CA . ALA A 1 280 ? 20.966 -2.429 11.471 1.00 30.82 280 ALA A CA 1
ATOM 2239 C C . ALA A 1 280 ? 20.294 -3.048 12.703 1.00 33.31 280 ALA A C 1
ATOM 2240 O O . ALA A 1 280 ? 20.964 -3.388 13.685 1.00 32.11 280 ALA A O 1
ATOM 2242 N N . LYS A 1 281 ? 18.971 -3.186 12.651 1.00 33.62 281 LYS A N 1
ATOM 2243 C CA . LYS A 1 281 ? 18.227 -3.786 13.752 1.00 35.03 281 LYS A CA 1
ATOM 2244 C C . LYS A 1 281 ? 18.623 -5.253 13.924 1.00 34.47 281 LYS A C 1
ATOM 2245 O O . LYS A 1 281 ? 18.702 -5.752 15.043 1.00 34.03 281 LYS A O 1
ATOM 2251 N N . ALA A 1 282 ? 18.867 -5.946 12.815 1.00 34.42 282 ALA A N 1
ATOM 2252 C CA . ALA A 1 282 ? 19.260 -7.354 12.874 1.00 34.16 282 ALA A CA 1
ATOM 2253 C C . ALA A 1 282 ? 20.771 -7.503 13.041 1.00 33.30 282 ALA A C 1
ATOM 2254 O O . ALA A 1 282 ? 21.270 -8.585 13.355 1.00 34.81 282 ALA A O 1
ATOM 2256 N N . TRP A 1 283 ? 21.491 -6.406 12.853 1.00 32.30 283 TRP A N 1
ATOM 2257 C CA . TRP A 1 283 ? 22.946 -6.407 12.936 1.00 32.93 283 TRP A CA 1
ATOM 2258 C C . TRP A 1 283 ? 23.431 -5.273 13.846 1.00 32.54 283 TRP A C 1
ATOM 2259 O O . TRP A 1 283 ? 23.953 -4.266 13.371 1.00 33.33 283 TRP A O 1
ATOM 2270 N N . PRO A 1 284 ? 23.268 -5.428 15.172 1.00 33.30 284 PRO A N 1
ATOM 2271 C CA . PRO A 1 284 ? 23.676 -4.430 16.172 1.00 33.40 284 PRO A CA 1
ATOM 2272 C C . PRO A 1 284 ? 25.144 -4.032 16.099 1.00 33.45 284 PRO A C 1
ATOM 2273 O O . PRO A 1 284 ? 25.498 -2.884 16.363 1.00 33.14 284 PRO A O 1
ATOM 2277 N N . GLU A 1 285 ? 25.998 -4.991 15.755 1.00 34.51 285 GLU A N 1
ATOM 2278 C CA . GLU A 1 285 ? 27.436 -4.743 15.664 1.00 35.21 285 GLU A CA 1
ATOM 2279 C C . GLU A 1 285 ? 27.793 -3.716 14.601 1.00 35.18 285 GLU A C 1
ATOM 2280 O O . GLU A 1 285 ? 28.757 -2.961 14.753 1.00 36.18 285 GLU A O 1
ATOM 2286 N N . ALA A 1 286 ? 27.019 -3.686 13.522 1.00 34.39 286 ALA A N 1
ATOM 2287 C CA . ALA A 1 286 ? 27.296 -2.762 12.431 1.00 33.99 286 ALA A CA 1
ATOM 2288 C C . ALA A 1 286 ? 27.122 -1.308 12.834 1.00 33.86 286 ALA A C 1
ATOM 2289 O O . ALA A 1 286 ? 26.327 -0.989 13.721 1.00 32.84 286 ALA A O 1
ATOM 2291 N N . GLU A 1 287 ? 27.883 -0.435 12.180 1.00 33.92 287 GLU A N 1
ATOM 2292 C CA . GLU A 1 287 ? 27.805 1.002 12.421 1.00 36.41 287 GLU A CA 1
ATOM 2293 C C . GLU A 1 287 ? 26.925 1.614 11.339 1.00 36.16 287 GLU A C 1
ATOM 2294 O O . GLU A 1 287 ? 27.216 1.487 10.143 1.00 34.88 287 GLU A O 1
ATOM 2300 N N . LEU A 1 288 ? 25.856 2.276 11.770 1.00 33.54 288 LEU A N 1
ATOM 2301 C CA . LEU A 1 288 ? 24.899 2.894 10.867 1.00 32.22 288 LEU A CA 1
ATOM 2302 C C . LEU A 1 288 ? 25.066 4.403 10.726 1.00 31.58 288 LEU A C 1
ATOM 2303 O O . LEU A 1 288 ? 25.157 5.134 11.716 1.00 32.40 288 LEU A O 1
ATOM 2308 N N . HIS A 1 289 ? 25.104 4.864 9.484 1.00 28.42 289 HIS A N 1
ATOM 2309 C CA . HIS A 1 289 ? 25.219 6.282 9.206 1.00 30.08 289 HIS A CA 1
ATOM 2310 C C . HIS A 1 289 ? 24.114 6.697 8.256 1.00 29.89 289 HIS A C 1
ATOM 2311 O O . HIS A 1 289 ? 24.164 6.387 7.063 1.00 32.22 289 HIS A O 1
ATOM 2318 N N . ILE A 1 290 ? 23.096 7.366 8.785 1.00 28.89 290 ILE A N 1
ATOM 2319 C CA . ILE A 1 290 ? 22.011 7.861 7.945 1.00 27.90 290 ILE A CA 1
ATOM 2320 C C . ILE A 1 290 ? 22.442 9.278 7.600 1.0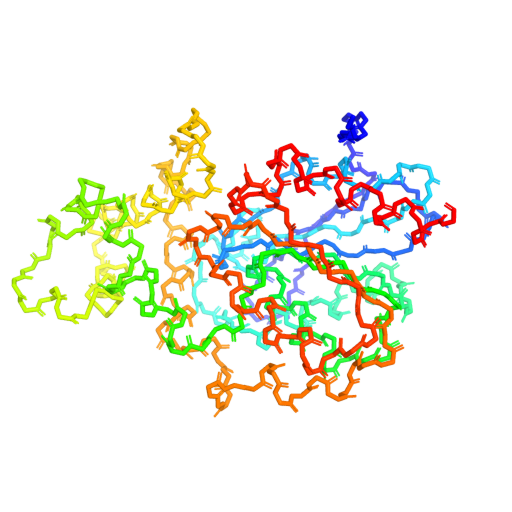0 27.07 290 ILE A C 1
ATOM 2321 O O . ILE A 1 290 ? 22.555 10.125 8.483 1.00 28.92 290 ILE A O 1
ATOM 2326 N N . VAL A 1 291 ? 22.696 9.533 6.322 1.00 25.43 291 VAL A N 1
ATOM 2327 C CA . VAL A 1 291 ? 23.151 10.847 5.885 1.00 25.28 291 VAL A CA 1
ATOM 2328 C C . VAL A 1 291 ? 22.006 11.778 5.530 1.00 25.69 291 VAL A C 1
ATOM 2329 O O . VAL A 1 291 ? 21.303 11.567 4.545 1.00 23.62 291 VAL A O 1
ATOM 2333 N N . GLU A 1 292 ? 21.833 12.820 6.336 1.00 26.79 292 GLU A N 1
ATOM 2334 C CA . GLU A 1 292 ? 20.772 13.801 6.122 1.00 25.04 292 GLU A CA 1
ATOM 2335 C C . GLU A 1 292 ? 21.031 14.584 4.835 1.00 23.78 292 GLU A C 1
ATOM 2336 O O . GLU A 1 292 ? 22.178 14.837 4.483 1.00 24.39 292 GLU A O 1
ATOM 2342 N N . GLY A 1 293 ? 19.962 14.967 4.144 1.00 23.64 293 GLY A N 1
ATOM 2343 C CA . GLY A 1 293 ? 20.099 15.742 2.923 1.00 25.59 293 GLY A CA 1
ATOM 2344 C C . GLY A 1 293 ? 20.762 15.052 1.744 1.00 25.80 293 GLY A C 1
ATOM 2345 O O . GLY A 1 293 ? 21.218 15.719 0.816 1.00 27.03 293 GLY A O 1
ATOM 2346 N N . ALA A 1 294 ? 20.808 13.725 1.760 1.00 24.18 294 ALA A N 1
ATOM 2347 C CA . ALA A 1 294 ? 21.434 12.996 0.667 1.00 25.14 294 ALA A CA 1
ATOM 2348 C C . ALA A 1 294 ? 20.489 12.010 -0.004 1.00 24.98 294 ALA A C 1
ATOM 2349 O O . ALA A 1 294 ? 19.595 11.451 0.638 1.00 23.42 294 ALA A O 1
ATOM 2351 N N . GLY A 1 295 ? 20.724 11.808 -1.299 1.00 24.06 295 GLY A N 1
ATOM 2352 C CA . GLY A 1 295 ? 19.945 10.886 -2.090 1.00 23.49 295 GLY A CA 1
ATOM 2353 C C . GLY A 1 295 ? 20.555 9.490 -2.073 1.00 23.72 295 GLY A C 1
ATOM 2354 O O . GLY A 1 295 ? 21.118 9.059 -1.070 1.00 25.12 295 GLY A O 1
ATOM 2355 N N . HIS A 1 296 ? 20.460 8.797 -3.201 1.00 22.26 296 HIS A N 1
ATOM 2356 C CA . HIS A 1 296 ? 20.949 7.430 -3.330 1.00 21.92 296 HIS A CA 1
ATOM 2357 C C . HIS A 1 296 ? 22.410 7.242 -3.738 1.00 22.91 296 HIS A C 1
ATOM 2358 O O . HIS A 1 296 ? 23.125 6.457 -3.121 1.00 22.47 296 HIS A O 1
ATOM 2365 N N . SER A 1 297 ? 22.827 7.956 -4.781 1.00 24.54 297 SER A N 1
ATOM 2366 C CA . SER A 1 297 ? 24.170 7.832 -5.353 1.00 28.28 297 SER A CA 1
ATOM 2367 C C . SER A 1 297 ? 25.367 7.885 -4.403 1.00 27.54 297 SER A C 1
ATOM 2368 O O . SER A 1 297 ? 25.378 8.641 -3.432 1.00 27.01 297 SER A O 1
ATOM 2371 N N . TYR A 1 298 ? 26.385 7.077 -4.699 1.00 26.98 298 TYR A N 1
ATOM 2372 C CA . TYR A 1 298 ? 27.584 7.020 -3.866 1.00 28.60 298 TYR A CA 1
ATOM 2373 C C . TYR A 1 298 ? 28.326 8.353 -3.816 1.00 28.26 298 TYR A C 1
ATOM 2374 O O . TYR A 1 298 ? 28.964 8.668 -2.817 1.00 28.67 298 TYR A O 1
ATOM 2383 N N . ASP A 1 299 ? 28.241 9.148 -4.877 1.00 28.67 299 ASP A N 1
ATOM 2384 C CA . ASP A 1 299 ? 28.950 10.416 -4.869 1.00 31.81 299 ASP A CA 1
ATOM 2385 C C . ASP A 1 299 ? 28.174 11.603 -4.312 1.00 32.11 299 ASP A C 1
ATOM 2386 O O . ASP A 1 299 ? 28.542 12.751 -4.549 1.00 31.80 299 ASP A O 1
ATOM 2391 N N . GLU A 1 300 ? 27.091 11.333 -3.585 1.00 30.80 300 GLU A N 1
ATOM 2392 C CA . GLU A 1 300 ? 26.354 12.417 -2.941 1.00 29.99 300 GLU A CA 1
ATOM 2393 C C . GLU A 1 300 ? 27.400 12.867 -1.927 1.00 28.87 300 GLU A C 1
ATOM 2394 O O . GLU A 1 300 ? 27.907 12.044 -1.170 1.00 30.13 300 GLU A O 1
ATOM 2400 N N . PRO A 1 301 ? 27.740 14.170 -1.898 1.00 30.68 301 PRO A N 1
ATOM 2401 C CA . PRO A 1 301 ? 28.752 14.709 -0.972 1.00 30.05 301 PRO A CA 1
ATOM 2402 C C . PRO A 1 301 ? 28.816 14.071 0.413 1.00 29.77 301 PRO A C 1
ATOM 2403 O O . PRO A 1 301 ? 29.864 13.562 0.830 1.00 28.75 301 PRO A O 1
ATOM 2407 N N . GLY A 1 302 ? 27.693 14.095 1.123 1.00 28.42 302 GLY A N 1
ATOM 2408 C CA . GLY A 1 302 ? 27.652 13.527 2.459 1.00 26.69 302 GLY A CA 1
ATOM 2409 C C . GLY A 1 302 ? 27.824 12.024 2.520 1.00 27.07 302 GLY A C 1
ATOM 2410 O O . GLY A 1 302 ? 28.317 11.494 3.521 1.00 27.19 302 GLY A O 1
ATOM 2411 N N . ILE A 1 303 ? 27.406 11.322 1.466 1.00 25.26 303 ILE A N 1
ATOM 2412 C CA . ILE A 1 303 ? 27.550 9.869 1.445 1.00 24.70 303 ILE A CA 1
ATOM 2413 C C . ILE A 1 303 ? 28.999 9.503 1.121 1.00 25.32 303 ILE A C 1
ATOM 2414 O O . ILE A 1 303 ? 29.575 8.625 1.756 1.00 23.63 303 ILE A O 1
ATOM 2419 N N . LEU A 1 304 ? 29.571 10.179 0.127 1.00 26.99 304 LEU A N 1
ATOM 2420 C CA . LEU A 1 304 ? 30.954 9.942 -0.290 1.00 28.06 304 LEU A CA 1
ATOM 2421 C C . LEU A 1 304 ? 31.889 10.177 0.897 1.00 28.64 304 LEU A C 1
ATOM 2422 O O . LEU A 1 304 ? 32.807 9.400 1.156 1.00 29.36 304 LEU A O 1
ATOM 2427 N N . HIS A 1 305 ? 31.627 11.251 1.626 1.00 31.48 305 HIS A N 1
ATOM 2428 C CA . HIS A 1 305 ? 32.408 11.602 2.802 1.00 33.06 305 HIS A CA 1
ATOM 2429 C C . HIS A 1 305 ? 32.504 10.427 3.776 1.00 33.75 305 HIS A C 1
ATOM 2430 O O . HIS A 1 305 ? 33.592 10.070 4.231 1.00 33.67 305 HIS A O 1
ATOM 2437 N N . GLN A 1 306 ? 31.363 9.822 4.094 1.00 34.19 306 GLN A N 1
ATOM 2438 C CA . GLN A 1 306 ? 31.334 8.688 5.015 1.00 34.08 306 GLN A CA 1
ATOM 2439 C C . GLN A 1 306 ? 31.995 7.439 4.434 1.00 34.30 306 GLN A C 1
ATOM 2440 O O . GLN A 1 306 ? 32.544 6.618 5.169 1.00 33.54 306 GLN A O 1
ATOM 2446 N N . LEU A 1 307 ? 31.930 7.285 3.115 1.00 31.96 307 LEU A N 1
ATOM 2447 C CA . LEU A 1 307 ? 32.536 6.127 2.478 1.00 31.64 307 LEU A CA 1
ATOM 2448 C C . LEU A 1 307 ? 34.065 6.219 2.563 1.00 32.48 307 LEU A C 1
ATOM 2449 O O . LEU A 1 307 ? 34.740 5.240 2.890 1.00 31.37 307 LEU A O 1
ATOM 2454 N N . MET A 1 308 ? 34.598 7.401 2.270 1.00 33.26 308 MET A N 1
ATOM 2455 C CA . MET A 1 308 ? 36.038 7.624 2.311 1.00 35.61 308 MET A CA 1
ATOM 2456 C C . MET A 1 308 ? 36.565 7.329 3.705 1.00 36.24 308 MET A C 1
ATOM 2457 O O . MET A 1 308 ? 37.537 6.593 3.873 1.00 38.57 308 MET A O 1
ATOM 2462 N N . ILE A 1 309 ? 35.910 7.902 4.706 1.00 36.51 309 ILE A N 1
ATOM 2463 C CA . ILE A 1 309 ? 36.303 7.695 6.090 1.00 37.11 309 ILE A CA 1
ATOM 2464 C C . ILE A 1 309 ? 36.249 6.224 6.474 1.00 36.96 309 ILE A C 1
ATOM 2465 O O . ILE A 1 309 ? 37.065 5.756 7.260 1.00 38.80 309 ILE A O 1
ATOM 2470 N N . ALA A 1 310 ? 35.295 5.488 5.917 1.00 36.90 310 ALA A N 1
ATOM 2471 C CA . ALA A 1 310 ? 35.168 4.071 6.241 1.00 37.06 310 ALA A CA 1
ATOM 2472 C C . ALA A 1 310 ? 36.311 3.229 5.670 1.00 38.24 310 ALA A C 1
ATOM 2473 O O . ALA A 1 310 ? 36.879 2.387 6.369 1.00 38.22 310 ALA A O 1
ATOM 2475 N N . THR A 1 311 ? 36.653 3.442 4.404 1.00 38.24 311 THR A N 1
ATOM 2476 C CA . THR A 1 311 ? 37.734 2.663 3.811 1.00 39.54 311 THR A CA 1
ATOM 2477 C C . THR A 1 311 ? 39.074 3.065 4.430 1.00 40.10 311 THR A C 1
ATOM 2478 O O . THR A 1 311 ? 39.918 2.211 4.699 1.00 38.57 311 THR A O 1
ATOM 2482 N N . ASP A 1 312 ? 39.260 4.359 4.673 1.00 41.85 312 ASP A N 1
ATOM 2483 C CA . ASP A 1 312 ? 40.498 4.832 5.285 1.00 44.86 312 ASP A CA 1
ATOM 2484 C C . ASP A 1 312 ? 40.716 4.173 6.641 1.00 47.33 312 ASP A C 1
ATOM 2485 O O . ASP A 1 312 ? 41.806 3.684 6.930 1.00 49.27 312 ASP A O 1
ATOM 2490 N N . ARG A 1 313 ? 39.678 4.152 7.470 1.00 49.44 313 ARG A N 1
ATOM 2491 C CA . ARG A 1 313 ? 39.789 3.560 8.798 1.00 51.15 313 ARG A CA 1
ATOM 2492 C C . ARG A 1 313 ? 40.072 2.063 8.764 1.00 50.13 313 ARG A C 1
ATOM 2493 O O . ARG A 1 313 ? 40.839 1.561 9.581 1.00 49.89 313 ARG A O 1
ATOM 2501 N N . PHE A 1 314 ? 39.448 1.348 7.834 1.00 50.25 314 PHE A N 1
ATOM 2502 C CA . PHE A 1 314 ? 39.661 -0.093 7.724 1.00 49.62 314 PHE A CA 1
ATOM 2503 C C . PHE A 1 314 ? 41.061 -0.430 7.208 1.00 49.92 314 PHE A C 1
ATOM 2504 O O . PHE A 1 314 ? 41.498 -1.577 7.279 1.00 48.94 314 PHE A O 1
ATOM 2512 N N . ALA A 1 315 ? 41.756 0.575 6.687 1.00 50.83 315 ALA A N 1
ATOM 2513 C CA . ALA A 1 315 ? 43.106 0.396 6.167 1.00 53.04 315 ALA A CA 1
ATOM 2514 C C . ALA A 1 315 ? 44.135 0.933 7.166 1.00 55.42 315 ALA A C 1
ATOM 2515 O O . ALA A 1 315 ? 45.303 1.135 6.826 1.00 55.75 315 ALA A O 1
ATOM 2517 N N . GLY A 1 316 ? 43.688 1.168 8.397 1.00 57.52 316 GLY A N 1
ATOM 2518 C CA . GLY A 1 316 ? 44.571 1.679 9.430 1.00 58.96 316 GLY A CA 1
ATOM 2519 C C . GLY A 1 316 ? 44.846 3.164 9.293 1.00 60.17 316 GLY A C 1
ATOM 2520 O O . GLY A 1 316 ? 44.333 3.788 8.339 1.00 60.57 316 GLY A O 1
#

Radius of gyration: 18.42 Å; Cα contacts (8 Å, |Δi|>4): 653; chains: 1; bounding box: 55×39×48 Å

B-factor: mean 37.3, std 9.68, range [17.44, 73.18]

Organism: Serratia marcescens (NCBI:txid615)

Sequence (313 aa):
LRGLYPPLAAYDSGWLDTGDGHRIYWELSGNPNGKPAVFIHGGPGGGISPHHRQLFDPERYKVLLFDQRGCGRSRPHASLDNNTTWHLVADIERLREMAGVEQWLVFGGSWGSTLALAYAQTHPERVSEMVLRGIFTLRKQRLHWYYQDGASRFFPEKWERVLSILSDDERKDVIAAYRQRLTSADPQVQLEAAKLWSVWEGETVTLLPSRESASFGEDDFALAFARIENHYFTHLGFLESDDQLLRNVPLIRHIPAVIVHGRYDMACQVQNAWDLAKAWPEAELHIVEGAGHSYDEPGILHQLMIATDRFAG

CATH classification: 3.40.50.1820

InterPro domains:
  IPR000073 Alpha/beta hydrolase fold-1 [PF00561] (41-297)
  IPR000073 Alpha/beta hydrolase fold-1 [PR00111] (63-78)
  IPR000073 Alpha/beta hydrolase fold-1 [PR00111] (109-122)
  IPR000073 Alpha/beta hydrolase fold-1 [PR00111] (123-136)
  IPR002410 Peptidase S33 [PR00793] (40-48)
  IPR002410 Peptidase S33 [PR00793] (66-77)
  IPR002410 Peptidase S33 [PR00793] (109-123)
  IPR005944 Proline iminopeptidase [PIRSF006431] (5-315)
  IPR005944 Proline iminopeptidase [PTHR43722] (3-314)
  IPR005944 Proline iminopeptidase [TIGR01249] (13-314)
  IPR029058 Alpha/Beta hydrolase fold [G3DSA:3.40.50.1820] (1-317)
  IPR029058 Alpha/Beta hydrolase fold [SSF53474] (7-313)

Solvent-accessible surface area: 12841 Å² total; per-residue (Å²): 162,84,31,59,44,92,111,51,83,29,94,73,52,15,120,41,92,14,67,52,54,3,126,0,8,24,2,15,1,25,46,77,139,17,54,36,1,0,10,1,4,19,15,1,3,27,13,32,34,77,91,22,37,12,2,3,11,40,118,111,0,32,2,1,0,1,3,5,2,0,2,43,109,0,96,65,67,8,14,30,110,68,2,25,3,94,53,1,5,37,1,0,29,77,0,10,125,76,17,64,12,131,82,2,0,0,7,0,4,17,2,0,0,5,0,0,0,2,0,0,17,62,39,34,110,57,5,26,19,0,1,0,30,0,0,14,1,3,19,127,98,10,5,90,38,9,7,44,58,7,0,11,183,128,39,74,114,44,22,124,108,5,31,72,44,7,56,119,112,47,93,163,72,1,27,48,8,0,53,124,45,2,63,31,110,59,89,117,51,28,38,93,0,0,72,42,6,0,32,7,23,4,43,2,17,30,85,126,128,38,230,129,16,79,53,42,18,111,64,105,63,0,29,2,6,0,39,2,0,1,16,0,5,48,68,68,2,45,26,148,41,70,63,14,1,24,108,35,0,88,78,0,86,130,5,73,6,3,0,0,0,1,96,117,5,28,9,6,67,30,88,5,0,118,32,0,17,138,38,0,88,96,12,75,51,61,50,18,114,43,3,2,11,19,37,66,15,91,21,0,20,40,41,1,0,72,2,0,35,117,32,17,94

Nearest PDB structures (foldseek):
  1wm1-assembly1_A  TM=1.003E+00  e=1.547E-67  Serratia marcescens
  1azw-assembly1_B  TM=9.959E-01  e=4.129E-46  Xanthomonas citri
  4opm-assembly1_A  TM=7.236E-01  e=1.407E-13  Acinetobacter baumannii AYE
  4o08-assembly2_B  TM=6.279E-01  e=1.631E-11  Priestia megaterium
  4io0-assembly2_B  TM=6.067E-01  e=2.564E-11  Priestia megaterium

Foldseek 3Di:
DDFFADQDDFPDWAWCDLPQFKTKIKTKAADLPAAEEEEFEAQLQQADDSSVRRLFDSHHYTYMYIRATQHDPMPPHLDPPPRALVSRLVVVVVVCVVSPHQAHAYEAEHVGLCSVLVNCLVCVRRYQAYEYELDDNLFPVLCCCLFQHNLCVVVVVLVCLLCVVPDPVCSNPSLVSLQPQLPDPDPVSNLVNLQSVQLSCLQAQWLDGDPRSVVSNDRRSSSSSSSSNSSCSVCSSVAPDRRRSQVSCVSNLVHEYEYEYECAASNHHCVSVVSNCVSRVNYHYHYFYPTYGDCVGPRNSVVSSVVNVVVSD

Secondary structure (DSSP, 8-state):
---PPPP---SEEEEEE-SSS-EEEEEEEE-TTSEEEEEE--TTT----GGGGGGS-TTTEEEEEE--TTSTT-BSTT--TT-SHHHHHHHHHHHHHHTT-SSEEEEEETHHHHHHHHHHHH-GGGEEEEEEES-----HHHHHHHHTSSGGGTSHHHHHHHHTTS-TTGGG-HHHHHHHHHT-S-HHHHHHHHHHHHHHHHTTSSSS--GGGGGGG-HHHHHHHHHHHHHHHHTGGG-SSTTHHHHTGGGGTTS-EEEEEETT-SSS-HHHHHHHHHH-TTSEEEEETT--SSTTSHHHHHHHHHHHHHHT-